Protein AF-A0A011NSK7-F1 (afdb_monomer_lite)

Structure (mmCIF, N/CA/C/O backbone):
data_AF-A0A011NSK7-F1
#
_entry.id   AF-A0A011NSK7-F1
#
loop_
_atom_site.group_PDB
_atom_site.id
_atom_site.type_symbol
_atom_site.label_atom_id
_atom_site.label_alt_id
_atom_site.label_comp_id
_atom_site.label_asym_id
_atom_site.label_entity_id
_atom_site.label_seq_id
_atom_site.pdbx_PDB_ins_code
_atom_site.Cartn_x
_atom_site.Cartn_y
_atom_site.Cartn_z
_atom_site.occupancy
_atom_site.B_iso_or_equiv
_atom_site.auth_seq_id
_atom_site.auth_comp_id
_atom_site.auth_asym_id
_atom_site.auth_atom_id
_atom_site.pdbx_PDB_model_num
ATOM 1 N N . MET A 1 1 ? -22.495 10.331 6.252 1.00 62.16 1 MET A N 1
ATOM 2 C CA . MET A 1 1 ? -22.892 11.508 7.053 1.00 62.16 1 MET A CA 1
ATOM 3 C C . MET A 1 1 ? -24.406 11.524 7.088 1.00 62.16 1 MET A C 1
ATOM 5 O O . MET A 1 1 ? -24.990 11.520 6.012 1.00 62.16 1 MET A O 1
ATOM 9 N N . ALA A 1 2 ? -25.033 11.429 8.261 1.00 60.34 2 ALA A N 1
ATOM 10 C CA . ALA A 1 2 ? -26.487 11.549 8.345 1.00 60.34 2 ALA A CA 1
ATOM 11 C C . ALA A 1 2 ? -26.907 12.912 7.763 1.00 60.34 2 ALA A C 1
ATOM 13 O O . ALA A 1 2 ? -26.312 13.934 8.102 1.00 60.34 2 ALA A O 1
ATOM 14 N N . SER A 1 3 ? -27.862 12.912 6.835 1.00 71.25 3 SER A N 1
ATOM 15 C CA . SER A 1 3 ? -28.532 14.124 6.352 1.00 71.25 3 SER A CA 1
ATOM 16 C C . SER A 1 3 ? -29.359 14.774 7.475 1.00 71.25 3 SER A C 1
ATOM 18 O O . SER A 1 3 ? -29.376 14.278 8.600 1.00 71.25 3 SER A O 1
ATOM 20 N N . SER A 1 4 ? -30.082 15.867 7.183 1.00 77.44 4 SER A N 1
ATOM 21 C CA . SER A 1 4 ? -30.994 16.512 8.153 1.00 77.44 4 SER A CA 1
ATOM 22 C C . SER A 1 4 ? -31.985 15.531 8.802 1.00 77.44 4 SER A C 1
ATOM 24 O O . SER A 1 4 ? -32.422 15.759 9.926 1.00 77.44 4 SER A O 1
ATOM 26 N N . THR A 1 5 ? -32.314 14.438 8.114 1.00 83.69 5 THR A N 1
ATOM 27 C CA . THR A 1 5 ? -32.887 13.217 8.683 1.00 83.69 5 THR A CA 1
ATOM 28 C C . THR A 1 5 ? -31.825 12.117 8.706 1.00 83.69 5 THR A C 1
ATOM 30 O O . THR A 1 5 ? -31.144 11.871 7.705 1.00 83.69 5 THR A O 1
ATOM 33 N N . THR A 1 6 ? -31.663 11.465 9.860 1.00 88.25 6 THR A N 1
ATOM 34 C CA . THR A 1 6 ? -30.757 10.319 10.010 1.00 88.25 6 THR A CA 1
ATOM 35 C C . THR A 1 6 ? -31.366 9.063 9.396 1.00 88.25 6 THR A C 1
ATOM 37 O O . THR A 1 6 ? -32.551 8.799 9.570 1.00 88.25 6 THR A O 1
ATOM 40 N N . ASN A 1 7 ? -30.532 8.270 8.722 1.00 87.69 7 ASN A N 1
ATOM 41 C CA . ASN A 1 7 ? -30.886 6.925 8.255 1.00 87.69 7 ASN A CA 1
ATOM 42 C C . ASN A 1 7 ? -30.389 5.833 9.221 1.00 87.69 7 ASN A C 1
ATOM 44 O O . ASN A 1 7 ? -30.405 4.658 8.872 1.00 87.69 7 ASN A O 1
ATOM 48 N N . LEU A 1 8 ? -29.862 6.223 10.387 1.00 91.62 8 LEU A N 1
ATOM 49 C CA . LEU A 1 8 ? -29.319 5.320 11.401 1.00 91.62 8 LEU A CA 1
ATOM 50 C C . LEU A 1 8 ? -30.233 5.274 12.621 1.00 91.62 8 LEU A C 1
ATOM 52 O O . LEU A 1 8 ? -30.755 6.315 13.031 1.00 91.62 8 LEU A O 1
ATOM 56 N N . ASP A 1 9 ? -30.328 4.098 13.238 1.00 91.50 9 ASP A N 1
ATOM 57 C CA . ASP A 1 9 ? -31.009 3.909 14.516 1.00 91.50 9 ASP A CA 1
ATOM 58 C C . ASP A 1 9 ? -30.263 4.661 15.627 1.00 91.50 9 ASP A C 1
ATOM 60 O O . ASP A 1 9 ? -29.111 4.359 15.946 1.00 91.50 9 ASP A O 1
ATOM 64 N N . LEU A 1 10 ? -30.905 5.683 16.202 1.00 90.94 10 LEU A N 1
ATOM 65 C CA . LEU A 1 10 ? -30.307 6.512 17.248 1.00 90.94 10 LEU A CA 1
ATOM 66 C C . LEU A 1 10 ? -30.687 6.031 18.644 1.00 90.94 10 LEU A C 1
ATOM 68 O O . LEU A 1 10 ? -31.815 5.619 18.902 1.00 90.94 10 LEU A O 1
ATOM 72 N N . ILE A 1 11 ? -29.750 6.201 19.574 1.00 94.00 11 ILE A N 1
ATOM 73 C CA . ILE A 1 11 ? -30.012 6.031 21.000 1.00 94.00 11 ILE A CA 1
ATOM 74 C C . ILE A 1 11 ? -30.781 7.251 21.519 1.00 94.00 11 ILE A C 1
ATOM 76 O O . ILE A 1 11 ? -30.315 8.383 21.378 1.00 94.00 11 ILE A O 1
ATOM 80 N N . ALA A 1 12 ? -31.915 7.031 22.191 1.00 91.69 12 ALA A N 1
ATOM 81 C CA . ALA A 1 12 ? -32.658 8.102 22.865 1.00 91.69 12 ALA A CA 1
ATOM 82 C C . ALA A 1 12 ? -32.340 8.189 24.373 1.00 91.69 12 ALA A C 1
ATOM 84 O O . ALA A 1 12 ? -31.951 7.209 25.018 1.00 91.69 12 ALA A O 1
ATOM 85 N N . GLN A 1 13 ? -32.514 9.373 24.977 1.00 89.56 13 GLN A N 1
ATOM 86 C CA . GLN A 1 13 ? -32.101 9.656 26.364 1.00 89.56 13 GLN A CA 1
ATOM 87 C C . GLN A 1 13 ? -32.789 8.773 27.424 1.00 89.56 13 GLN A C 1
ATOM 89 O O . GLN A 1 13 ? -32.143 8.432 28.413 1.00 89.56 13 GLN A O 1
ATOM 94 N N . SER A 1 14 ? -34.008 8.290 27.181 1.00 90.88 14 SER A N 1
ATOM 95 C CA . SER A 1 14 ? -34.752 7.413 28.110 1.00 90.88 14 SER A CA 1
ATOM 96 C C . SER A 1 14 ? -35.130 6.062 27.495 1.00 90.88 14 SER A C 1
ATOM 98 O O . SER A 1 14 ? -36.095 5.429 27.909 1.00 90.88 14 SER A O 1
ATOM 100 N N . GLN A 1 15 ? -34.395 5.622 26.475 1.00 93.88 15 GLN A N 1
ATOM 101 C CA . GLN A 1 15 ? -34.635 4.337 25.826 1.00 93.88 15 GLN A CA 1
ATOM 102 C C . GLN A 1 15 ? -34.222 3.162 26.733 1.00 93.88 15 GLN A C 1
ATOM 104 O O . GLN A 1 15 ? -33.147 3.197 27.331 1.00 93.88 15 GLN A O 1
ATOM 109 N N . SER A 1 16 ? -35.047 2.115 26.803 1.00 94.44 16 SER A N 1
ATOM 110 C CA . SER A 1 16 ? -34.661 0.829 27.403 1.00 94.44 16 SER A CA 1
ATOM 111 C C . SER A 1 16 ? -33.681 0.077 26.499 1.00 94.44 16 SER A C 1
ATOM 113 O O . SER A 1 16 ? -33.823 0.110 25.280 1.00 94.44 16 SER A O 1
ATOM 115 N N . SER A 1 17 ? -32.730 -0.649 27.090 1.00 94.62 17 SER A N 1
ATOM 116 C CA . SER A 1 17 ? -31.818 -1.554 26.366 1.00 94.62 17 SER A CA 1
ATOM 117 C C . SER A 1 17 ? -30.992 -0.871 25.267 1.00 94.62 17 SER A C 1
ATOM 119 O O . SER A 1 17 ? -30.855 -1.371 24.150 1.00 94.62 17 SER A O 1
ATOM 121 N N . LYS A 1 18 ? -30.437 0.303 25.577 1.00 94.88 18 LYS A N 1
ATOM 122 C CA . LYS A 1 18 ? -29.666 1.140 24.638 1.00 94.88 18 LYS A CA 1
ATOM 123 C C . LYS A 1 18 ? -28.458 0.416 24.059 1.00 94.88 18 LYS A C 1
ATOM 125 O O . LYS A 1 18 ? -28.095 0.640 22.910 1.00 94.88 18 LYS A O 1
ATOM 130 N N . GLU A 1 19 ? -27.849 -0.445 24.861 1.00 94.56 19 GLU A N 1
ATOM 131 C CA . GLU A 1 19 ? -26.741 -1.312 24.491 1.00 94.56 19 GLU A CA 1
ATOM 132 C C . GLU A 1 19 ? -27.111 -2.271 23.355 1.00 94.56 19 GLU A C 1
ATOM 134 O O . GLU A 1 19 ? -26.287 -2.504 22.478 1.00 94.56 19 GLU A O 1
ATOM 139 N N . VAL A 1 20 ? -28.356 -2.760 23.302 1.00 95.19 20 VAL A N 1
ATOM 140 C CA . VAL A 1 20 ? -28.827 -3.630 22.213 1.00 95.19 20 VAL A CA 1
ATOM 141 C C . VAL A 1 20 ? -28.902 -2.844 20.908 1.00 95.19 20 VAL A C 1
ATOM 143 O O . VAL A 1 20 ? -28.384 -3.297 19.891 1.00 95.19 20 VAL A O 1
ATOM 146 N N . THR A 1 21 ? -29.479 -1.639 20.938 1.00 94.81 21 THR A N 1
ATOM 147 C CA . THR A 1 21 ? -29.532 -0.755 19.762 1.00 94.81 21 THR A CA 1
ATOM 148 C C . THR A 1 21 ? -28.141 -0.344 19.296 1.00 94.81 21 THR A C 1
ATOM 150 O O . THR A 1 21 ? -27.863 -0.380 18.101 1.00 94.81 21 THR A O 1
ATOM 153 N N . ALA A 1 22 ? -27.247 -0.006 20.228 1.00 95.25 22 ALA A N 1
ATOM 154 C CA . ALA A 1 22 ? -25.867 0.326 19.903 1.00 95.25 22 ALA A CA 1
ATOM 155 C C . ALA A 1 22 ? -25.153 -0.853 19.226 1.00 95.25 22 ALA A C 1
ATOM 157 O O . ALA A 1 22 ? -24.564 -0.680 18.163 1.00 95.25 22 ALA A O 1
ATOM 158 N N . ASN A 1 23 ? -25.245 -2.052 19.807 1.00 95.94 23 ASN A N 1
ATOM 159 C CA . ASN A 1 23 ? -24.602 -3.249 19.270 1.00 95.94 23 ASN A CA 1
ATOM 160 C C . ASN A 1 23 ? -25.137 -3.603 17.882 1.00 95.94 23 ASN A C 1
ATOM 162 O O . ASN A 1 23 ? -24.338 -3.827 16.984 1.00 95.94 23 ASN A O 1
ATOM 166 N N . ALA A 1 24 ? -26.455 -3.552 17.667 1.00 95.69 24 ALA A N 1
ATOM 167 C CA . ALA A 1 24 ? -27.042 -3.807 16.352 1.00 95.69 24 ALA A CA 1
ATOM 168 C C . ALA A 1 24 ? -26.540 -2.814 15.284 1.00 95.69 24 ALA A C 1
ATOM 170 O O . ALA A 1 24 ? -26.208 -3.215 14.167 1.00 95.69 24 ALA A O 1
ATOM 171 N N . LEU A 1 25 ? -26.421 -1.526 15.631 1.00 94.81 25 LEU A N 1
ATOM 172 C CA . LEU A 1 25 ? -25.855 -0.518 14.733 1.00 94.81 25 LEU A CA 1
ATOM 173 C C . LEU A 1 25 ? -24.365 -0.778 14.448 1.00 94.81 25 LEU A C 1
ATOM 175 O O . LEU A 1 25 ? -23.924 -0.648 13.304 1.00 94.81 25 LEU A O 1
ATOM 179 N N . PHE A 1 26 ? -23.581 -1.149 15.464 1.00 94.56 26 PHE A N 1
ATOM 180 C CA . PHE A 1 26 ? -22.167 -1.490 15.292 1.00 94.56 26 PHE A CA 1
ATOM 181 C C . PHE A 1 26 ? -21.967 -2.770 14.475 1.00 94.56 26 PHE A C 1
ATOM 183 O O . PHE A 1 26 ? -21.052 -2.812 13.655 1.00 94.56 26 PHE A 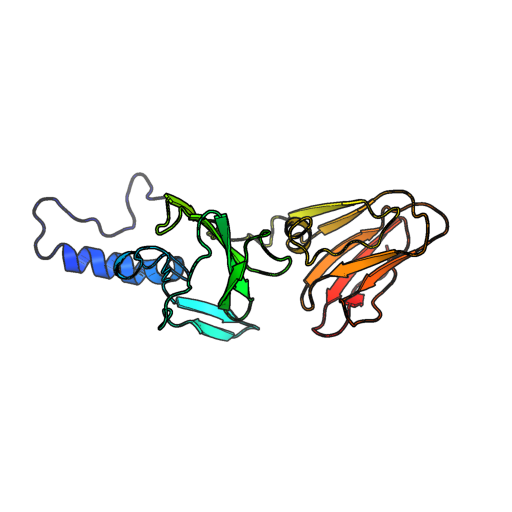O 1
ATOM 190 N N . ASP A 1 27 ? -22.837 -3.767 14.631 1.00 94.81 27 ASP A N 1
ATOM 1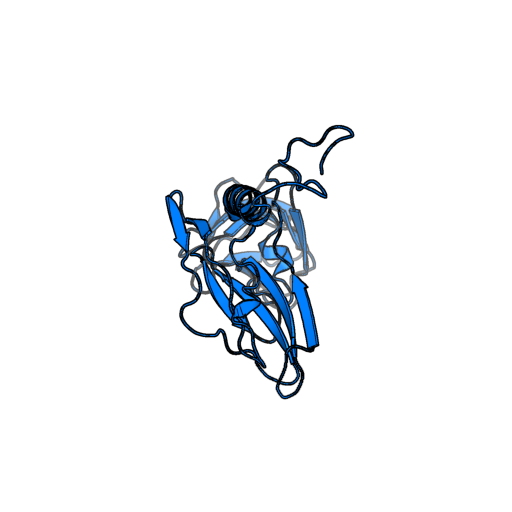91 C CA . ASP A 1 27 ? -22.834 -4.996 13.837 1.00 94.81 27 ASP A CA 1
ATOM 192 C C . ASP A 1 27 ? -23.130 -4.688 12.366 1.00 94.81 27 ASP A C 1
ATOM 194 O O . ASP A 1 27 ? -22.398 -5.136 11.480 1.00 94.81 27 ASP A O 1
ATOM 198 N N . ALA A 1 28 ? -24.125 -3.838 12.089 1.00 94.06 28 ALA A N 1
ATOM 199 C CA . ALA A 1 28 ? -24.416 -3.367 10.735 1.00 94.06 28 ALA A CA 1
ATOM 200 C C . ALA A 1 28 ? -23.250 -2.559 10.128 1.00 94.06 28 ALA A C 1
ATOM 202 O O . ALA A 1 28 ? -22.969 -2.660 8.933 1.00 94.06 28 ALA A O 1
ATOM 203 N N . GLY A 1 29 ? -22.539 -1.778 10.949 1.00 92.44 29 GLY A N 1
ATOM 204 C CA . GLY A 1 29 ? -21.350 -1.013 10.556 1.00 92.44 29 GLY A CA 1
ATOM 205 C C . GLY A 1 29 ? -20.038 -1.809 10.540 1.00 92.44 29 GLY A C 1
ATOM 206 O O . GLY A 1 29 ? -19.007 -1.272 10.124 1.00 92.44 29 GLY A O 1
ATOM 207 N N . SER A 1 30 ? -20.051 -3.076 10.967 1.00 93.75 30 SER A N 1
ATOM 208 C CA . SER A 1 30 ? -18.850 -3.897 11.158 1.00 93.75 30 SER A CA 1
ATOM 209 C C . SER A 1 30 ? -17.972 -4.098 9.913 1.00 93.75 30 SER A C 1
ATOM 211 O O . SER A 1 30 ? -16.758 -4.203 10.088 1.00 93.75 30 SER A O 1
ATOM 213 N N . PRO A 1 31 ? -18.461 -4.054 8.654 1.00 92.12 31 PRO A N 1
ATOM 214 C CA . PRO A 1 31 ? -17.562 -4.115 7.499 1.00 92.12 31 PRO A CA 1
ATOM 215 C C . PRO A 1 31 ? -16.490 -3.011 7.497 1.00 92.12 31 PRO A C 1
ATOM 217 O O . PRO A 1 31 ? -15.366 -3.239 7.056 1.00 92.12 31 PRO A O 1
ATOM 220 N N . ALA A 1 32 ? -16.797 -1.829 8.046 1.00 91.75 32 ALA A N 1
ATOM 221 C CA . ALA A 1 32 ? -15.849 -0.716 8.152 1.00 91.75 32 ALA A CA 1
ATOM 222 C C . ALA A 1 32 ? -14.850 -0.863 9.321 1.00 91.75 32 ALA A C 1
ATOM 224 O O . ALA A 1 32 ? -13.899 -0.083 9.442 1.00 91.75 32 ALA A O 1
ATOM 225 N N . THR A 1 33 ? -15.042 -1.849 10.203 1.00 94.75 33 THR A N 1
ATOM 226 C CA . THR A 1 33 ? -14.148 -2.088 11.343 1.00 94.75 33 THR A CA 1
ATOM 227 C C . THR A 1 33 ? -12.993 -3.022 11.003 1.00 94.75 33 THR A C 1
ATOM 229 O O . THR A 1 33 ? -12.094 -3.146 11.831 1.00 94.75 33 THR A O 1
ATOM 232 N N . LEU A 1 34 ? -12.946 -3.596 9.791 1.00 95.69 34 LEU A N 1
ATOM 233 C CA . LEU A 1 34 ? -11.829 -4.419 9.320 1.00 95.69 34 LEU A CA 1
ATOM 234 C C . LEU A 1 34 ? -10.480 -3.715 9.560 1.00 95.69 34 LEU A C 1
ATOM 236 O O . LEU A 1 34 ? -10.285 -2.552 9.194 1.00 95.69 34 LEU A O 1
ATOM 240 N N . PHE A 1 35 ? -9.558 -4.433 10.203 1.00 97.44 35 PHE A N 1
ATOM 241 C CA . PHE A 1 35 ? -8.248 -3.970 10.675 1.00 97.44 35 PHE A CA 1
ATOM 242 C C . PHE A 1 35 ? -8.271 -2.844 11.711 1.00 97.44 35 PHE A C 1
ATOM 244 O O . PHE A 1 35 ? -7.215 -2.366 12.118 1.00 97.44 35 PHE A O 1
ATOM 251 N N . GLY A 1 36 ? -9.444 -2.424 12.173 1.00 97.31 36 GLY A N 1
ATOM 252 C CA . GLY A 1 36 ? -9.597 -1.361 13.153 1.00 97.31 36 GLY A CA 1
ATOM 253 C C . GLY A 1 36 ? -8.998 -1.739 14.497 1.00 97.31 36 GLY A C 1
ATOM 254 O O . GLY A 1 36 ? -9.079 -2.889 14.922 1.00 97.31 36 GLY A O 1
ATOM 255 N N . ARG A 1 37 ? -8.408 -0.766 15.195 1.00 97.88 37 ARG A N 1
ATOM 256 C CA . ARG A 1 37 ? -7.816 -0.974 16.522 1.00 97.88 37 ARG A CA 1
ATOM 257 C C . ARG A 1 37 ? -8.825 -1.601 17.496 1.00 97.88 37 ARG A C 1
ATOM 259 O O . ARG A 1 37 ? -9.826 -0.983 17.861 1.00 97.88 37 ARG A O 1
ATOM 266 N N . ARG A 1 38 ? -8.503 -2.784 18.023 1.00 97.62 38 ARG A N 1
ATOM 267 C CA . ARG A 1 38 ? -9.275 -3.471 19.067 1.00 97.62 38 ARG A CA 1
ATOM 268 C C . ARG A 1 38 ? -8.817 -3.012 20.447 1.00 97.62 38 ARG A C 1
ATOM 270 O O . ARG A 1 38 ? -8.066 -3.687 21.149 1.00 97.62 38 ARG A O 1
ATOM 277 N N . ALA A 1 39 ? -9.283 -1.823 20.819 1.00 96.75 39 ALA A 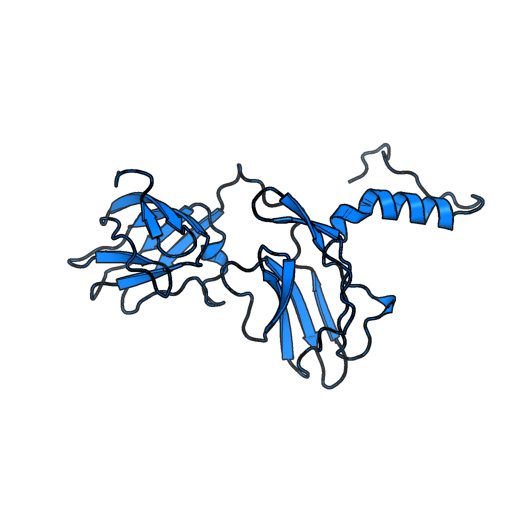N 1
ATOM 278 C CA . ALA A 1 39 ? -8.836 -1.096 22.004 1.00 96.75 39 ALA A CA 1
ATOM 279 C C . ALA A 1 39 ? -8.867 -1.907 23.308 1.00 96.75 39 ALA A C 1
ATOM 281 O O . ALA A 1 39 ? -7.960 -1.754 24.117 1.00 96.75 39 ALA A O 1
ATOM 282 N N . SER A 1 40 ? -9.866 -2.776 23.490 1.00 96.75 40 SER A N 1
ATOM 283 C CA . SER A 1 40 ? -10.070 -3.555 24.719 1.00 96.75 40 SER A CA 1
ATOM 284 C C . SER A 1 40 ? -8.943 -4.542 25.039 1.00 96.75 40 SER A C 1
ATOM 286 O O . SER A 1 40 ? -8.836 -4.977 26.179 1.00 96.75 40 SER A O 1
ATOM 288 N N . LEU A 1 41 ? -8.137 -4.929 24.044 1.00 97.81 41 LEU A N 1
ATOM 289 C CA . LEU A 1 41 ? -6.993 -5.830 24.222 1.00 97.81 41 LEU A CA 1
ATOM 290 C C . LEU A 1 41 ? -5.644 -5.121 24.050 1.00 97.81 41 LEU A C 1
ATOM 292 O O . LEU A 1 41 ? -4.610 -5.673 24.421 1.00 97.81 41 LEU A O 1
ATOM 296 N N . CYS A 1 42 ? -5.629 -3.903 23.501 1.00 97.81 42 CYS A N 1
ATOM 297 C CA . CYS A 1 42 ? -4.400 -3.134 23.362 1.00 97.81 42 CYS A CA 1
ATOM 298 C C . CYS A 1 42 ? -3.904 -2.652 24.732 1.00 97.81 42 CYS A C 1
ATOM 300 O O . CYS A 1 42 ? -4.611 -1.925 25.427 1.00 97.81 42 CYS A O 1
ATOM 302 N N . SER A 1 43 ? -2.663 -2.982 25.084 1.00 97.75 43 SER A N 1
ATOM 303 C CA . SER A 1 43 ? -2.021 -2.539 26.326 1.00 97.75 43 SER A CA 1
ATOM 304 C C . SER A 1 43 ? -0.508 -2.459 26.148 1.00 97.75 43 SER A C 1
ATOM 306 O O . SER A 1 43 ? 0.087 -3.315 25.494 1.00 97.75 43 SER A O 1
ATOM 308 N N . GLY A 1 44 ? 0.128 -1.427 26.704 1.00 98.06 44 GLY A N 1
ATOM 309 C CA . GLY A 1 44 ? 1.553 -1.167 26.495 1.00 98.06 44 GLY A CA 1
ATOM 310 C C . GLY A 1 44 ? 1.906 -1.068 25.005 1.00 98.06 44 GLY A C 1
ATOM 311 O O . GLY A 1 44 ? 1.361 -0.221 24.293 1.00 98.06 44 GLY A O 1
ATOM 312 N N . LEU A 1 45 ? 2.794 -1.951 24.538 1.00 98.56 45 LEU A N 1
ATOM 313 C CA . LEU A 1 45 ? 3.197 -2.089 23.129 1.00 98.56 45 LEU A CA 1
ATOM 314 C C . LEU A 1 45 ? 2.446 -3.206 22.382 1.00 98.56 45 LEU A C 1
ATOM 316 O O . LEU A 1 45 ? 2.750 -3.484 21.222 1.00 98.56 45 LEU A O 1
ATOM 320 N N . ASN A 1 46 ? 1.471 -3.851 23.023 1.00 98.50 46 ASN A N 1
ATOM 321 C CA . ASN A 1 46 ? 0.665 -4.893 22.401 1.00 98.50 46 ASN A CA 1
ATOM 322 C C . ASN A 1 46 ? -0.476 -4.258 21.610 1.00 98.50 46 ASN A C 1
ATOM 324 O O . ASN A 1 46 ? -1.386 -3.658 22.189 1.00 98.50 46 ASN A O 1
ATOM 328 N N . TRP A 1 47 ? -0.437 -4.411 20.287 1.00 98.62 47 TRP A N 1
ATOM 329 C CA . TRP A 1 47 ? -1.492 -3.953 19.395 1.00 98.62 47 TRP A CA 1
ATOM 330 C C . TRP A 1 47 ? -2.419 -5.101 18.993 1.00 98.62 47 TRP A C 1
ATOM 332 O O . TRP A 1 47 ? -1.977 -6.196 18.640 1.00 98.62 47 TRP A O 1
ATOM 342 N N . PHE A 1 48 ? -3.719 -4.832 19.015 1.00 98.69 48 PHE A N 1
ATOM 343 C CA . PHE A 1 48 ? -4.761 -5.734 18.547 1.00 98.69 48 PHE A CA 1
ATOM 344 C C . PHE A 1 48 ? -5.670 -5.025 17.555 1.00 98.69 48 PHE A C 1
ATOM 346 O O . PHE A 1 48 ? -5.892 -3.814 17.639 1.00 98.69 48 PHE A O 1
ATOM 353 N N . TYR A 1 49 ? -6.209 -5.796 16.621 1.00 98.31 49 TYR A N 1
ATOM 354 C CA . TYR A 1 49 ? -7.090 -5.318 15.572 1.00 98.31 49 TYR A CA 1
ATOM 355 C C . TYR A 1 49 ? -8.284 -6.253 15.379 1.00 98.31 49 TYR A C 1
ATOM 357 O O . TYR A 1 49 ? -8.233 -7.450 15.682 1.00 98.31 49 TYR A O 1
ATOM 365 N N . TYR A 1 50 ? -9.377 -5.680 14.889 1.00 98.00 50 TYR A N 1
ATOM 366 C CA . TYR A 1 50 ? -10.541 -6.428 14.449 1.00 98.00 50 TYR A CA 1
ATOM 367 C C . TYR A 1 50 ? -10.285 -7.060 13.081 1.00 98.00 50 TYR A C 1
ATOM 369 O O . TYR A 1 50 ? -9.685 -6.454 12.192 1.00 98.00 50 TYR A O 1
ATOM 377 N N . GLY A 1 51 ? -10.754 -8.289 12.929 1.00 96.31 51 GLY A N 1
ATOM 378 C CA . GLY A 1 51 ? -10.944 -8.937 11.648 1.00 96.31 51 GLY A CA 1
ATOM 379 C C . GLY A 1 51 ? -12.168 -8.381 10.923 1.00 96.31 51 GLY A C 1
ATOM 380 O O . GLY A 1 51 ? -12.744 -7.368 11.310 1.00 96.31 51 GLY A O 1
ATOM 381 N N . GLY A 1 52 ? -12.570 -9.054 9.859 1.00 95.06 52 GLY A N 1
ATOM 382 C CA . GLY A 1 52 ? -13.686 -8.658 9.012 1.00 95.06 52 GLY A CA 1
ATOM 383 C C . GLY A 1 52 ? -13.656 -9.439 7.708 1.00 95.06 52 GLY A C 1
ATOM 384 O O . GLY A 1 52 ? -13.000 -10.473 7.618 1.00 95.06 52 GLY A O 1
ATOM 385 N N . VAL A 1 53 ? -14.343 -8.944 6.685 1.00 94.19 53 VAL A N 1
ATOM 386 C CA . VAL A 1 53 ? -14.350 -9.573 5.358 1.00 94.19 53 VAL A CA 1
ATOM 387 C C . VAL A 1 53 ? -13.628 -8.674 4.366 1.00 94.19 53 VAL A C 1
ATOM 389 O O . VAL A 1 53 ? -13.880 -7.473 4.315 1.00 94.19 53 VAL A O 1
ATOM 392 N N . MET A 1 54 ? -12.742 -9.262 3.568 1.00 93.06 54 MET A N 1
ATOM 393 C CA . MET A 1 54 ? -11.999 -8.582 2.511 1.00 93.06 54 MET A CA 1
ATOM 394 C C . MET A 1 54 ? -12.077 -9.389 1.216 1.00 93.06 54 MET A C 1
ATOM 396 O O . MET A 1 54 ? -12.106 -10.616 1.247 1.00 93.06 54 MET A O 1
ATOM 400 N N . MET A 1 55 ? -12.085 -8.707 0.071 1.00 91.69 55 MET A N 1
ATOM 401 C CA . MET A 1 55 ? -11.902 -9.365 -1.221 1.00 91.69 55 MET A CA 1
ATOM 402 C C . MET A 1 55 ? -10.431 -9.762 -1.399 1.00 91.69 55 MET A C 1
ATOM 404 O O . MET A 1 55 ? -9.562 -8.890 -1.412 1.00 91.69 55 MET A O 1
ATOM 408 N N . VAL A 1 56 ? -10.165 -11.053 -1.580 1.00 91.94 56 VAL A N 1
ATOM 409 C CA . VAL A 1 56 ? -8.839 -11.609 -1.880 1.00 91.94 56 VAL A CA 1
ATOM 410 C C . VAL A 1 56 ? -8.957 -12.408 -3.171 1.00 91.94 56 VAL A C 1
ATOM 412 O O . VAL A 1 56 ? -9.686 -13.394 -3.223 1.00 91.94 56 VAL A O 1
ATOM 415 N N . ASP A 1 57 ? -8.304 -11.935 -4.233 1.00 88.69 57 ASP A N 1
ATOM 416 C CA . ASP A 1 57 ? -8.261 -12.581 -5.556 1.00 88.69 57 ASP A CA 1
ATOM 417 C C . ASP A 1 57 ? -9.639 -13.037 -6.092 1.00 88.69 57 ASP A C 1
ATOM 419 O O . ASP A 1 57 ? -9.784 -14.090 -6.707 1.00 88.69 57 ASP A O 1
ATOM 423 N N . GLY A 1 58 ? -10.673 -12.218 -5.858 1.00 89.62 58 GLY A N 1
ATOM 424 C CA . GLY A 1 58 ? -12.045 -12.467 -6.319 1.00 89.62 58 GLY A CA 1
ATOM 425 C C . GLY A 1 58 ? -12.931 -13.253 -5.346 1.00 89.62 58 GLY A C 1
ATOM 426 O O . GLY A 1 58 ? -14.094 -13.503 -5.658 1.00 89.62 58 GLY A O 1
ATOM 427 N N . VAL A 1 59 ? -12.422 -13.606 -4.164 1.00 94.62 59 VAL A N 1
ATOM 428 C CA . VAL A 1 59 ? -13.165 -14.325 -3.123 1.00 94.62 59 VAL A CA 1
ATOM 429 C C . VAL A 1 59 ? -13.361 -13.440 -1.895 1.00 94.62 59 VAL A C 1
ATOM 431 O O . VAL A 1 59 ? -12.437 -12.769 -1.439 1.00 94.62 59 VAL A O 1
ATOM 434 N N . LEU A 1 60 ? -14.563 -13.465 -1.313 1.00 95.31 60 LEU A N 1
ATOM 435 C CA . LEU A 1 60 ? -14.802 -12.879 0.006 1.00 95.31 60 LEU A CA 1
ATOM 436 C C . LEU A 1 60 ? -14.123 -13.746 1.071 1.00 95.31 60 LEU A C 1
ATOM 438 O O . LEU A 1 60 ? -14.567 -14.854 1.367 1.00 95.31 60 LEU A O 1
ATOM 442 N N . THR A 1 61 ? -13.034 -13.244 1.640 1.00 96.06 61 THR A N 1
ATOM 443 C CA . THR A 1 61 ? -12.245 -13.930 2.662 1.00 96.06 61 THR A CA 1
ATOM 444 C C . THR A 1 61 ? -12.512 -13.329 4.033 1.00 96.06 61 THR A C 1
ATOM 446 O O . THR A 1 61 ? -12.405 -12.118 4.230 1.00 96.06 61 THR A O 1
ATOM 449 N N . ALA A 1 62 ? -12.834 -14.192 4.996 1.00 96.25 62 ALA A N 1
ATOM 450 C CA . ALA A 1 62 ? -12.922 -13.817 6.398 1.00 96.25 62 ALA A CA 1
ATOM 451 C C . ALA A 1 62 ? -11.514 -13.721 7.001 1.00 96.25 62 ALA A C 1
ATOM 453 O O . ALA A 1 62 ? -10.785 -14.709 7.082 1.00 96.25 62 ALA A O 1
ATOM 454 N N . ILE A 1 63 ? -11.151 -12.527 7.450 1.00 96.75 63 ILE A N 1
ATOM 455 C CA . ILE A 1 63 ? -9.959 -12.266 8.246 1.00 96.75 63 ILE A CA 1
ATOM 456 C C . ILE A 1 63 ? -10.374 -12.306 9.714 1.00 96.75 63 ILE A C 1
ATOM 458 O O . ILE A 1 63 ? -11.289 -11.594 10.124 1.00 96.75 63 ILE A O 1
ATOM 462 N N . ALA A 1 64 ? -9.722 -13.141 10.518 1.00 97.00 64 ALA A N 1
ATOM 463 C CA . ALA A 1 64 ? -10.007 -13.222 11.946 1.00 97.00 64 ALA A CA 1
ATOM 464 C C . ALA A 1 64 ? -9.449 -12.005 12.707 1.00 97.00 64 ALA A C 1
ATOM 466 O O . ALA A 1 64 ? -8.483 -11.371 12.280 1.00 97.00 64 ALA A O 1
ATOM 467 N N . ASN A 1 65 ? -10.017 -11.714 13.884 1.00 98.00 65 ASN A N 1
ATOM 468 C CA . ASN A 1 65 ? -9.329 -10.884 14.879 1.00 98.00 65 ASN A CA 1
ATOM 469 C C . ASN A 1 65 ? -7.950 -11.492 15.163 1.00 98.00 65 ASN A C 1
ATOM 471 O O . ASN A 1 65 ? -7.825 -12.720 15.218 1.00 98.00 65 ASN A O 1
ATOM 475 N N . ASN A 1 66 ? -6.932 -10.671 15.425 1.00 97.75 66 ASN A N 1
ATOM 476 C CA . ASN A 1 66 ? -5.646 -11.247 15.800 1.00 97.75 66 ASN A CA 1
ATOM 477 C C . ASN A 1 66 ? -5.748 -11.983 17.143 1.00 97.75 66 ASN A C 1
ATOM 479 O O . ASN A 1 66 ? -6.158 -11.417 18.158 1.00 97.75 66 ASN A O 1
ATOM 483 N N . GLY A 1 67 ? -5.362 -13.261 17.140 1.00 95.44 67 GLY A N 1
ATOM 484 C CA . GLY A 1 67 ? -5.334 -14.093 18.346 1.00 95.44 67 GLY A CA 1
ATOM 485 C C . GLY A 1 67 ? -4.151 -13.787 19.268 1.00 95.44 67 GLY A C 1
ATOM 486 O O . GLY A 1 67 ? -4.229 -14.031 20.467 1.00 95.44 67 GLY A O 1
ATOM 487 N N . ALA A 1 68 ? -3.075 -13.215 18.722 1.00 97.44 68 ALA A N 1
ATOM 488 C CA . ALA A 1 68 ? -1.877 -12.814 19.453 1.00 97.44 68 ALA A CA 1
ATOM 489 C C . ALA A 1 68 ? -1.530 -11.352 19.156 1.00 97.44 68 ALA A C 1
ATOM 491 O O . ALA A 1 68 ? -1.786 -10.861 18.054 1.00 97.44 68 ALA A O 1
ATOM 492 N N . ALA A 1 69 ? -0.934 -10.671 20.137 1.00 97.62 69 ALA A N 1
ATOM 493 C CA . ALA A 1 69 ? -0.545 -9.272 20.016 1.00 97.62 69 ALA A CA 1
ATOM 494 C C . ALA A 1 69 ? 0.422 -9.052 18.843 1.00 97.62 69 ALA A C 1
ATOM 496 O O . ALA A 1 69 ? 1.439 -9.737 18.727 1.00 97.62 69 ALA A O 1
ATOM 497 N N . LEU A 1 70 ? 0.149 -8.033 18.027 1.00 98.38 70 LEU A N 1
ATOM 498 C CA . LEU A 1 70 ? 1.162 -7.448 17.159 1.00 98.38 70 LEU A CA 1
ATOM 499 C C . LEU A 1 70 ? 2.047 -6.552 18.033 1.00 98.38 70 LEU A C 1
ATOM 501 O O . LEU A 1 70 ? 1.657 -5.441 18.394 1.00 98.38 70 LEU A O 1
ATOM 505 N N . VAL A 1 71 ? 3.211 -7.064 18.432 1.00 98.50 71 VAL A N 1
ATOM 506 C CA . VAL A 1 71 ? 4.121 -6.356 19.343 1.00 98.50 71 VAL A CA 1
ATOM 507 C C . VAL A 1 71 ? 4.832 -5.227 18.597 1.00 98.50 71 VAL A C 1
ATOM 509 O O . VAL A 1 71 ? 5.566 -5.465 17.635 1.00 98.50 71 VAL A O 1
ATOM 512 N N . LEU A 1 72 ? 4.616 -3.990 19.042 1.00 98.75 72 LEU A N 1
ATOM 513 C CA . LEU A 1 72 ? 5.234 -2.796 18.470 1.00 98.75 72 LEU A CA 1
ATOM 514 C C . LEU A 1 72 ? 6.675 -2.623 18.968 1.00 98.75 72 LEU A C 1
ATOM 516 O O . LEU A 1 72 ? 7.006 -2.981 20.097 1.00 98.75 72 LEU A O 1
ATOM 520 N N . SER A 1 73 ? 7.539 -2.056 18.125 1.00 98.69 73 SER A N 1
ATOM 521 C CA . SER A 1 73 ? 8.867 -1.610 18.557 1.00 98.69 73 SER A CA 1
ATOM 522 C C . SER A 1 73 ? 8.718 -0.415 19.492 1.00 98.69 73 SER A C 1
ATOM 524 O O . SER A 1 73 ? 7.927 0.471 19.185 1.00 98.69 73 SER A O 1
ATOM 526 N N . ALA A 1 74 ? 9.489 -0.384 20.580 1.00 98.56 74 ALA A N 1
ATOM 527 C CA . ALA A 1 74 ? 9.526 0.721 21.537 1.00 98.56 74 ALA A CA 1
ATOM 528 C C . ALA A 1 74 ? 10.264 1.954 20.988 1.00 98.56 74 ALA A C 1
ATOM 530 O O . ALA A 1 74 ? 11.151 1.827 20.142 1.00 98.56 74 ALA A O 1
ATOM 531 N N . SER A 1 75 ? 9.945 3.131 21.535 1.00 98.31 75 SER A N 1
ATOM 532 C CA . SER A 1 75 ? 10.637 4.409 21.290 1.00 98.31 75 SER A CA 1
ATOM 533 C C . SER A 1 75 ? 10.796 4.759 19.807 1.00 98.31 75 SER A C 1
ATOM 535 O O . SER A 1 75 ? 11.819 5.295 19.382 1.00 98.31 75 SER A O 1
ATOM 537 N N . THR A 1 76 ? 9.802 4.410 18.993 1.00 98.69 76 THR A N 1
ATOM 538 C CA . THR A 1 76 ? 9.861 4.609 17.545 1.00 98.69 76 THR A CA 1
ATOM 539 C C . THR A 1 76 ? 8.472 4.665 16.918 1.00 98.69 76 THR A C 1
ATOM 541 O O . THR A 1 76 ? 7.455 4.340 17.545 1.00 98.69 76 THR A O 1
ATOM 544 N N . THR A 1 77 ? 8.437 5.076 15.656 1.00 98.69 77 THR A N 1
ATOM 545 C CA . THR A 1 77 ? 7.243 5.027 14.820 1.00 98.69 77 THR A CA 1
ATOM 546 C C . THR A 1 77 ? 7.127 3.649 14.178 1.00 98.69 77 THR A C 1
ATOM 548 O O . THR A 1 77 ? 8.063 3.153 13.556 1.00 98.69 77 THR A O 1
ATOM 551 N N . ASN A 1 78 ? 5.960 3.034 14.322 1.00 98.75 78 ASN A N 1
ATOM 552 C CA . ASN A 1 78 ? 5.608 1.750 13.742 1.00 98.75 78 ASN A CA 1
ATOM 553 C C . ASN A 1 78 ? 4.568 1.971 12.638 1.00 98.75 78 ASN A C 1
ATOM 555 O O . ASN A 1 78 ? 3.538 2.597 12.876 1.00 98.75 78 ASN A O 1
ATOM 559 N N . TYR A 1 79 ? 4.816 1.422 11.457 1.00 98.62 79 TYR A N 1
ATOM 560 C CA . TYR A 1 79 ? 3.895 1.418 10.326 1.00 98.62 79 TYR A CA 1
ATOM 561 C C . TYR A 1 79 ? 3.238 0.046 10.262 1.00 98.62 79 TYR A C 1
ATOM 563 O O . TYR A 1 79 ? 3.906 -0.940 9.959 1.00 98.62 79 TYR A O 1
ATOM 571 N N . ILE A 1 80 ? 1.958 -0.019 10.623 1.00 98.75 80 ILE A N 1
ATOM 572 C CA . ILE A 1 80 ? 1.146 -1.235 10.578 1.00 98.75 80 ILE A CA 1
ATOM 573 C C . ILE A 1 80 ? 0.479 -1.306 9.213 1.00 98.75 80 ILE A C 1
ATOM 575 O O . ILE A 1 80 ? -0.196 -0.364 8.791 1.00 98.75 80 ILE A O 1
ATOM 579 N N . GLU A 1 81 ? 0.638 -2.434 8.542 1.00 98.06 81 GLU A N 1
ATOM 580 C CA . GLU A 1 81 ? 0.167 -2.639 7.179 1.00 98.06 81 GLU A CA 1
ATOM 581 C C . GLU A 1 81 ? -0.330 -4.067 6.972 1.00 98.06 81 GLU A C 1
ATOM 583 O O . GLU A 1 81 ? 0.030 -4.974 7.721 1.00 98.06 81 GLU A O 1
ATOM 588 N N . ALA A 1 82 ? -1.176 -4.260 5.964 1.00 97.00 82 ALA A N 1
ATOM 589 C CA . ALA A 1 82 ? -1.653 -5.574 5.557 1.00 97.00 82 ALA A CA 1
ATOM 590 C C . ALA A 1 82 ? -1.213 -5.911 4.133 1.00 97.00 82 ALA A C 1
ATOM 592 O O . ALA A 1 82 ? -1.139 -5.044 3.262 1.00 97.00 82 ALA A O 1
ATOM 593 N N . THR A 1 83 ? -0.980 -7.191 3.865 1.00 94.88 83 THR A N 1
ATOM 594 C CA . THR A 1 83 ? -0.891 -7.688 2.489 1.00 94.88 83 THR A CA 1
ATOM 595 C C . THR A 1 83 ? -2.278 -7.695 1.838 1.00 94.88 83 THR A C 1
ATOM 597 O O . THR A 1 83 ? -3.303 -7.609 2.516 1.00 94.88 83 THR A O 1
ATOM 600 N N . ARG A 1 84 ? -2.346 -7.884 0.515 1.00 89.94 84 ARG A N 1
ATOM 601 C CA . ARG A 1 84 ? -3.633 -8.092 -0.175 1.00 89.94 84 ARG A CA 1
ATOM 602 C C . ARG A 1 84 ? -4.381 -9.358 0.255 1.00 89.94 84 ARG A C 1
ATOM 604 O O . ARG A 1 84 ? -5.579 -9.437 0.031 1.00 89.94 84 ARG A O 1
ATOM 611 N N . ALA A 1 85 ? -3.695 -10.307 0.889 1.00 92.31 85 ALA A N 1
ATOM 612 C CA . ALA A 1 85 ? -4.309 -11.487 1.496 1.00 92.31 85 ALA A CA 1
ATOM 613 C C . ALA A 1 85 ? -4.762 -11.243 2.951 1.00 92.31 85 ALA A C 1
ATOM 615 O O . ALA A 1 85 ? -5.172 -12.173 3.636 1.00 92.31 85 ALA A O 1
ATOM 616 N N . GLY A 1 86 ? -4.648 -10.007 3.450 1.00 94.69 86 GLY A N 1
ATOM 617 C CA . GLY A 1 86 ? -5.062 -9.622 4.798 1.00 94.69 86 GLY A CA 1
ATOM 618 C C . GLY A 1 86 ? -4.091 -10.011 5.915 1.00 94.69 86 GLY A C 1
ATOM 619 O O . GLY A 1 86 ? -4.456 -9.946 7.088 1.00 94.69 86 GLY A O 1
ATOM 620 N N . VAL A 1 87 ? -2.851 -10.389 5.588 1.00 95.88 87 VAL A N 1
ATOM 621 C CA . VAL A 1 87 ? -1.817 -10.671 6.597 1.00 95.88 87 VAL A CA 1
ATOM 622 C C . VAL A 1 87 ? -1.271 -9.353 7.131 1.00 95.88 87 VAL A C 1
ATOM 624 O O . VAL A 1 87 ? -0.674 -8.593 6.372 1.00 95.88 87 VAL A O 1
ATOM 627 N N . VAL A 1 88 ? -1.460 -9.094 8.426 1.00 98.31 88 VAL A N 1
ATOM 628 C CA . VAL A 1 88 ? -1.020 -7.852 9.079 1.00 98.31 88 VAL A CA 1
ATOM 629 C C . VAL A 1 88 ? 0.387 -7.995 9.651 1.00 98.31 88 VAL A C 1
ATOM 631 O O . VAL A 1 88 ? 0.695 -8.965 10.345 1.00 98.31 88 VAL A O 1
ATOM 634 N N . SER A 1 89 ? 1.223 -6.989 9.419 1.00 98.19 89 SER A N 1
ATOM 635 C CA . SER A 1 89 ? 2.573 -6.873 9.965 1.00 98.19 89 SER A CA 1
ATOM 636 C C . SER A 1 89 ? 2.886 -5.420 10.348 1.00 98.19 89 SER A C 1
ATOM 638 O O . SER A 1 89 ? 2.047 -4.526 10.208 1.00 98.19 89 SER A O 1
ATOM 640 N N . LYS A 1 90 ? 4.089 -5.181 10.887 1.00 98.38 90 LYS A N 1
ATOM 641 C CA . LYS A 1 90 ? 4.600 -3.831 11.148 1.00 98.38 90 LYS A CA 1
ATOM 642 C C . LYS A 1 90 ? 6.074 -3.697 10.797 1.00 98.38 90 LYS A C 1
ATOM 644 O O . LYS A 1 90 ? 6.836 -4.654 10.942 1.00 98.38 90 LYS A O 1
ATOM 649 N N . ASN A 1 91 ? 6.488 -2.485 10.448 1.00 98.25 91 ASN A N 1
ATOM 650 C CA . ASN A 1 91 ? 7.891 -2.096 10.299 1.00 98.25 91 ASN A CA 1
ATOM 651 C C . ASN A 1 91 ? 8.130 -0.679 10.872 1.00 98.25 91 ASN A C 1
ATOM 653 O O . ASN A 1 91 ? 7.194 -0.052 11.362 1.00 98.25 91 ASN A O 1
ATOM 657 N N . THR A 1 92 ? 9.370 -0.180 10.860 1.00 98.19 92 THR A N 1
ATOM 658 C CA . THR A 1 92 ? 9.734 1.145 11.418 1.00 98.19 92 THR A CA 1
ATOM 659 C C . THR A 1 92 ? 10.323 2.111 10.387 1.00 98.19 92 THR A C 1
ATOM 661 O O . THR A 1 92 ? 10.880 3.140 10.756 1.00 98.19 92 THR A O 1
ATOM 664 N N . VAL A 1 93 ? 10.243 1.778 9.097 1.00 97.56 93 VAL A N 1
ATOM 665 C CA . VAL A 1 93 ? 10.820 2.577 8.004 1.00 97.56 93 VAL A CA 1
ATOM 666 C C . VAL A 1 93 ? 9.736 3.401 7.307 1.00 97.56 93 VAL A C 1
ATOM 668 O O . VAL A 1 93 ? 9.938 4.581 7.039 1.00 97.56 93 VAL A O 1
ATOM 671 N N . GLY A 1 94 ? 8.579 2.797 7.042 1.00 97.00 94 GLY A N 1
ATOM 672 C CA . GLY A 1 94 ? 7.444 3.412 6.354 1.00 97.00 94 GLY A CA 1
ATOM 673 C C . GLY A 1 94 ? 6.532 2.344 5.750 1.00 97.00 94 GLY A C 1
ATOM 674 O O . GLY A 1 94 ? 6.853 1.159 5.796 1.00 97.00 94 GLY A O 1
ATOM 675 N N . PHE A 1 95 ? 5.398 2.735 5.170 1.00 97.44 95 PHE A N 1
ATOM 676 C CA . PHE A 1 95 ? 4.539 1.771 4.472 1.00 97.44 95 PHE A CA 1
ATOM 677 C C . PHE A 1 95 ? 5.254 1.181 3.256 1.00 97.44 95 PHE A C 1
ATOM 679 O O . PHE A 1 95 ? 5.816 1.916 2.450 1.00 97.44 95 PHE A O 1
ATOM 686 N N . THR A 1 96 ? 5.213 -0.136 3.120 1.00 96.56 96 THR A N 1
ATOM 687 C CA . THR A 1 96 ? 5.811 -0.884 2.017 1.00 96.56 96 THR A CA 1
ATOM 688 C C . THR A 1 96 ? 4.979 -0.694 0.747 1.00 96.56 96 THR A C 1
ATOM 690 O O . THR A 1 96 ? 3.746 -0.747 0.771 1.00 96.56 96 THR A O 1
ATOM 693 N N . GLY A 1 97 ? 5.641 -0.486 -0.391 1.00 94.00 97 GLY A N 1
ATOM 694 C CA . GLY A 1 97 ? 4.968 -0.385 -1.682 1.00 94.00 97 GLY A CA 1
ATOM 695 C C . GLY A 1 97 ? 4.240 -1.685 -2.030 1.00 94.00 97 GLY A C 1
ATOM 696 O O . GLY A 1 97 ? 4.818 -2.768 -1.981 1.00 94.00 97 GLY A O 1
ATOM 697 N N . GLY A 1 98 ? 2.959 -1.583 -2.382 1.00 90.75 98 GLY A N 1
ATOM 698 C CA . GLY A 1 98 ? 2.075 -2.731 -2.616 1.00 90.75 98 GLY A CA 1
ATOM 699 C C . GLY A 1 98 ? 1.359 -3.284 -1.374 1.00 90.75 98 GLY A C 1
ATOM 700 O O . GLY A 1 98 ? 0.443 -4.092 -1.536 1.00 90.75 98 GLY A O 1
ATOM 701 N N . SER A 1 99 ? 1.706 -2.832 -0.164 1.00 94.25 99 SER A N 1
ATOM 702 C CA . SER A 1 99 ? 0.944 -3.122 1.058 1.00 94.25 99 SER A CA 1
ATOM 703 C C . SER A 1 99 ? -0.223 -2.146 1.239 1.00 94.25 99 SER A C 1
ATOM 705 O O . SER A 1 99 ? -0.262 -1.061 0.655 1.00 94.25 99 SER A O 1
ATOM 707 N N . ILE A 1 100 ? -1.194 -2.537 2.062 1.00 94.06 100 ILE A N 1
ATOM 708 C CA . ILE A 1 100 ? -2.343 -1.726 2.470 1.00 94.06 100 ILE A CA 1
ATOM 709 C C . ILE A 1 100 ? -1.976 -1.010 3.778 1.00 94.06 100 ILE A C 1
ATOM 711 O O . ILE A 1 100 ? -1.842 -1.680 4.805 1.00 94.06 100 ILE A O 1
ATOM 715 N N . PRO A 1 101 ? -1.824 0.328 3.782 1.00 95.81 101 PRO A N 1
ATOM 716 C CA . PRO A 1 101 ? -1.549 1.084 5.002 1.00 95.81 101 PRO A CA 1
ATOM 717 C C . PRO A 1 101 ? -2.717 1.000 5.988 1.00 95.81 101 PRO A C 1
ATOM 719 O O . PRO A 1 101 ? -3.864 1.217 5.593 1.00 95.81 101 PRO A O 1
ATOM 722 N N . LEU A 1 102 ? -2.434 0.726 7.266 1.00 97.44 102 LEU A N 1
ATOM 723 C CA . LEU A 1 102 ? -3.457 0.654 8.316 1.00 97.44 102 LEU A CA 1
ATOM 724 C C . LEU A 1 102 ? -3.261 1.732 9.379 1.00 97.44 102 LEU A C 1
ATOM 726 O O . LEU A 1 102 ? -4.167 2.526 9.606 1.00 97.44 102 LEU A O 1
ATOM 730 N N . TYR A 1 103 ? -2.088 1.784 10.013 1.00 98.56 103 TYR A N 1
ATOM 731 C CA . TYR A 1 103 ? -1.807 2.756 11.071 1.00 98.56 103 TYR A CA 1
ATOM 732 C C . TYR A 1 103 ? -0.354 3.215 11.063 1.00 98.56 103 TYR A C 1
ATOM 734 O O . TYR A 1 103 ? 0.555 2.408 10.883 1.00 98.56 103 TYR A O 1
ATOM 742 N N . THR A 1 104 ? -0.142 4.485 11.389 1.00 98.62 104 THR A N 1
ATOM 743 C CA . THR A 1 104 ? 1.147 4.996 11.870 1.00 98.62 104 THR A CA 1
ATOM 744 C C . THR A 1 104 ? 1.051 5.165 13.380 1.00 98.62 104 THR A C 1
ATOM 746 O O . THR A 1 104 ? 0.264 5.978 13.854 1.00 98.62 104 THR A O 1
ATOM 749 N N . VAL A 1 105 ? 1.823 4.400 14.148 1.00 98.75 105 VAL A N 1
ATOM 750 C CA . VAL A 1 105 ? 1.755 4.351 15.616 1.00 98.75 105 VAL A CA 1
ATOM 751 C C . VAL A 1 105 ? 3.071 4.824 16.224 1.00 98.75 105 VAL A C 1
ATOM 753 O O . VAL A 1 105 ? 4.110 4.208 16.001 1.00 98.75 105 VAL A O 1
ATOM 756 N N . VAL A 1 106 ? 3.039 5.884 17.028 1.00 98.75 106 VAL A N 1
ATOM 757 C CA . VAL A 1 106 ? 4.205 6.360 17.784 1.00 98.75 106 VAL A CA 1
ATOM 758 C C . VAL A 1 106 ? 4.201 5.713 19.165 1.00 98.75 106 VAL A C 1
ATOM 760 O O . VAL A 1 106 ? 3.162 5.599 19.820 1.00 98.75 106 VAL A O 1
ATOM 763 N N . THR A 1 107 ? 5.370 5.260 19.606 1.00 98.88 107 THR A N 1
ATOM 764 C CA . THR A 1 107 ? 5.545 4.566 20.883 1.00 98.88 107 THR A CA 1
ATOM 765 C C . THR A 1 107 ? 6.615 5.238 21.731 1.00 98.88 107 THR A C 1
ATOM 767 O O . THR A 1 107 ? 7.608 5.750 21.216 1.00 98.88 107 THR A O 1
ATOM 770 N N . GLY A 1 108 ? 6.411 5.227 23.046 1.00 98.50 108 GLY A N 1
ATOM 771 C CA . GLY A 1 108 ? 7.462 5.440 24.035 1.00 98.50 108 GLY A CA 1
ATOM 772 C C . GLY A 1 108 ? 8.152 4.122 24.391 1.00 98.50 108 GLY A C 1
ATOM 773 O O . GLY A 1 108 ? 8.011 3.120 23.689 1.00 98.50 108 GLY A O 1
ATOM 774 N N . ALA A 1 109 ? 8.865 4.098 25.517 1.00 98.12 109 ALA A N 1
ATOM 775 C CA . ALA A 1 109 ? 9.608 2.913 25.952 1.00 98.12 109 ALA A CA 1
ATOM 776 C C . ALA A 1 109 ? 8.710 1.691 26.237 1.00 98.12 109 ALA A C 1
ATOM 778 O O . ALA A 1 109 ? 9.144 0.557 26.058 1.00 98.12 109 ALA A O 1
ATOM 779 N N . SER A 1 110 ? 7.467 1.910 26.682 1.00 97.69 110 SER A N 1
ATOM 780 C CA . SER A 1 110 ? 6.564 0.835 27.121 1.00 97.69 110 SER A CA 1
ATOM 781 C C . SER A 1 110 ? 5.097 1.010 26.712 1.00 97.69 110 SER A C 1
ATOM 783 O O . SER A 1 110 ? 4.275 0.153 27.032 1.00 97.69 110 SER A O 1
ATOM 785 N N . SER A 1 111 ? 4.740 2.082 26.000 1.00 97.75 111 SER A N 1
ATOM 786 C CA . SER A 1 111 ? 3.352 2.374 25.626 1.00 97.75 111 SER A CA 1
ATOM 787 C C . SER A 1 111 ? 3.231 3.066 24.272 1.00 97.75 111 SER A C 1
ATOM 789 O O . SER A 1 111 ? 4.140 3.764 23.822 1.00 97.75 111 SER A O 1
ATOM 791 N N . VAL A 1 1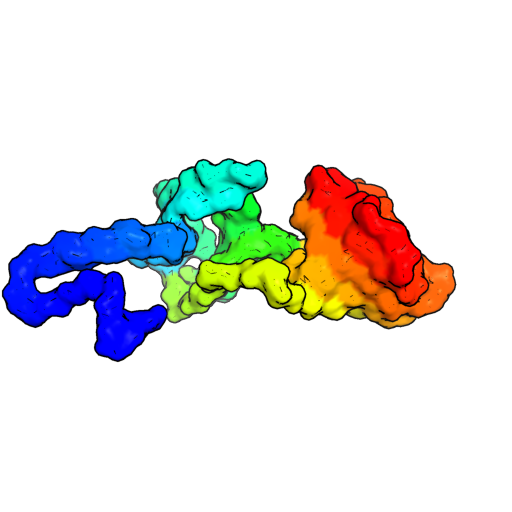12 ? 2.078 2.892 23.625 1.00 98.56 112 VAL A N 1
ATOM 792 C CA . VAL A 1 112 ? 1.654 3.733 22.497 1.00 98.56 112 VAL A CA 1
ATOM 793 C C . VAL A 1 112 ? 1.361 5.148 23.001 1.00 98.56 112 VAL A C 1
ATOM 795 O O . VAL A 1 112 ? 0.567 5.315 23.925 1.00 98.56 112 VAL A O 1
ATOM 798 N N . THR A 1 113 ? 1.969 6.160 22.382 1.00 98.19 113 THR A N 1
ATOM 799 C CA . THR A 1 113 ? 1.773 7.580 22.727 1.00 98.19 113 THR A CA 1
ATOM 800 C C . THR A 1 113 ? 0.798 8.275 21.784 1.00 98.19 113 THR A C 1
ATOM 802 O O . THR A 1 113 ? 0.033 9.133 22.216 1.00 98.19 113 THR A O 1
ATOM 805 N N . SER A 1 114 ? 0.779 7.887 20.509 1.00 98.38 114 SER A N 1
ATOM 806 C CA . SER A 1 114 ? -0.203 8.355 19.530 1.00 98.38 114 SER A CA 1
ATOM 807 C C . SER A 1 114 ? -0.341 7.366 18.375 1.00 98.38 114 SER A C 1
ATOM 809 O O . SER A 1 114 ? 0.506 6.496 18.169 1.00 98.38 114 SER A O 1
ATOM 811 N N . TYR A 1 115 ? -1.429 7.478 17.619 1.00 98.25 115 TYR A N 1
ATOM 812 C CA . TYR A 1 115 ? -1.600 6.743 16.373 1.00 98.25 115 TYR A CA 1
ATOM 813 C C . TYR A 1 115 ? -2.476 7.522 15.398 1.00 98.25 115 TYR A C 1
ATOM 815 O O . TYR A 1 115 ? -3.424 8.197 15.796 1.00 98.25 115 TYR A O 1
ATOM 823 N N . THR A 1 116 ? -2.170 7.370 14.118 1.00 98.38 116 THR A N 1
ATOM 824 C CA . THR A 1 116 ? -2.988 7.832 13.001 1.00 98.38 116 THR A CA 1
ATOM 825 C C . THR A 1 116 ? -3.614 6.612 12.349 1.00 98.38 116 THR A C 1
ATOM 827 O O . THR A 1 116 ? -2.904 5.662 12.028 1.00 98.38 116 THR A O 1
ATOM 830 N N . ASP A 1 117 ? -4.934 6.630 12.169 1.00 97.62 117 ASP A N 1
ATOM 831 C CA 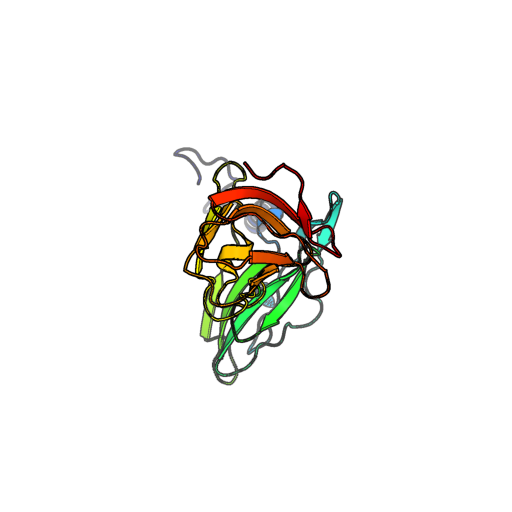. ASP A 1 117 ? -5.635 5.644 11.347 1.00 97.62 117 ASP A CA 1
ATOM 832 C C . ASP A 1 117 ? -5.476 6.039 9.875 1.00 97.62 117 ASP A C 1
ATOM 834 O O . ASP A 1 117 ? -5.935 7.098 9.448 1.00 97.62 117 ASP A O 1
ATOM 838 N N . ASN A 1 118 ? -4.755 5.216 9.119 1.00 95.88 118 ASN A N 1
ATOM 839 C CA . ASN A 1 118 ? -4.467 5.419 7.703 1.00 95.88 118 ASN A CA 1
ATOM 840 C C . ASN A 1 118 ? -5.375 4.573 6.800 1.00 95.88 118 ASN A C 1
ATOM 842 O O . ASN A 1 118 ? -5.201 4.602 5.578 1.00 95.88 118 ASN A O 1
ATOM 846 N N . ARG A 1 119 ? -6.337 3.834 7.372 1.00 94.62 119 ARG A N 1
ATOM 847 C CA . ARG A 1 119 ? -7.291 3.042 6.595 1.00 94.62 119 ARG A CA 1
ATOM 848 C C . ARG A 1 119 ? -8.159 3.976 5.754 1.00 94.62 119 ARG A C 1
ATOM 850 O O . ARG A 1 119 ? -8.737 4.943 6.247 1.00 94.62 119 ARG A O 1
ATOM 857 N N . ALA A 1 120 ? -8.258 3.677 4.464 1.00 86.44 120 ALA A N 1
ATOM 858 C CA . ALA A 1 120 ? -9.143 4.403 3.566 1.00 86.44 120 ALA A CA 1
ATOM 859 C C . ALA A 1 120 ? -10.578 3.875 3.697 1.00 86.44 120 ALA A C 1
ATOM 861 O O . ALA A 1 120 ? -10.787 2.669 3.791 1.00 86.44 120 ALA A O 1
ATOM 862 N N . TRP A 1 121 ? -11.568 4.770 3.628 1.00 73.81 121 TRP A N 1
ATOM 863 C CA . TRP A 1 121 ? -12.972 4.364 3.490 1.00 73.81 121 TRP A CA 1
ATOM 864 C C . TRP A 1 121 ? -13.211 3.643 2.154 1.00 73.81 121 TRP A C 1
ATOM 866 O O . TRP A 1 121 ? -13.881 2.615 2.113 1.00 73.81 121 TRP A O 1
ATOM 876 N N . VAL A 1 122 ? -12.639 4.175 1.068 1.00 78.62 122 VAL A N 1
ATOM 877 C CA . VAL A 1 122 ? -12.663 3.596 -0.281 1.00 78.62 122 VAL A CA 1
ATOM 878 C C . VAL A 1 122 ? -11.574 4.247 -1.144 1.00 78.62 122 VAL A C 1
ATOM 880 O O . VAL A 1 122 ? -11.217 5.405 -0.928 1.00 78.62 122 VAL A O 1
ATOM 883 N N . THR A 1 123 ? -11.064 3.526 -2.143 1.00 77.62 123 THR A N 1
ATOM 884 C CA . THR A 1 123 ? -10.252 4.077 -3.243 1.00 77.62 123 THR A CA 1
ATOM 885 C C . THR A 1 123 ? -11.066 4.019 -4.539 1.00 77.62 123 THR A C 1
ATOM 887 O O . THR A 1 123 ? -11.142 2.952 -5.153 1.00 77.62 123 THR A O 1
ATOM 890 N N . PRO A 1 124 ? -11.728 5.115 -4.953 1.00 78.25 124 PRO A N 1
ATOM 891 C CA . PRO A 1 124 ? -12.598 5.097 -6.124 1.00 78.25 124 PRO A CA 1
ATOM 892 C C . PRO A 1 124 ? -11.807 4.841 -7.411 1.00 78.25 124 PRO A C 1
ATOM 894 O O . PRO A 1 124 ? -10.936 5.627 -7.770 1.00 78.25 124 PRO A O 1
ATOM 897 N N . ALA A 1 125 ? -12.139 3.772 -8.139 1.00 76.88 125 ALA A N 1
ATOM 898 C CA . ALA A 1 125 ? -11.406 3.365 -9.344 1.00 76.88 125 ALA A CA 1
ATOM 899 C C . ALA A 1 125 ? -11.490 4.378 -10.505 1.00 76.88 125 ALA A C 1
ATOM 901 O O . ALA A 1 125 ? -1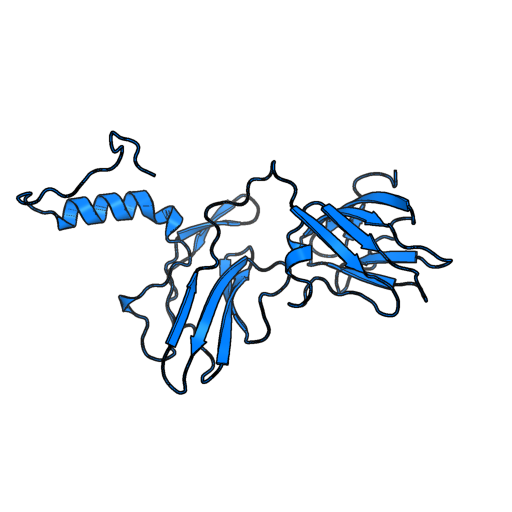0.632 4.379 -11.383 1.00 76.88 125 ALA A O 1
ATOM 902 N N . TYR A 1 126 ? -12.510 5.244 -10.514 1.00 78.88 126 TYR A N 1
ATOM 903 C CA . TYR A 1 126 ? -12.695 6.267 -11.550 1.00 78.88 126 TYR A CA 1
ATOM 904 C C . TYR A 1 126 ? -11.814 7.510 -11.350 1.00 78.88 126 TYR A C 1
ATOM 906 O O . TYR A 1 126 ? -11.701 8.321 -12.266 1.00 78.88 126 TYR A O 1
ATOM 914 N N . LEU A 1 127 ? -11.211 7.684 -10.168 1.00 81.94 127 LEU A N 1
ATOM 915 C CA . LEU A 1 127 ? -10.257 8.757 -9.906 1.00 81.94 127 LEU A CA 1
ATOM 916 C C . LEU A 1 127 ? -8.847 8.202 -10.121 1.00 81.94 127 LEU A C 1
ATOM 918 O O . LEU A 1 127 ? -8.346 7.482 -9.251 1.00 81.94 127 LEU A O 1
ATOM 922 N N . PRO A 1 128 ? -8.191 8.492 -11.260 1.00 79.50 128 PRO A N 1
ATOM 923 C CA . PRO A 1 128 ? -6.843 8.007 -11.478 1.00 79.50 128 PRO A CA 1
ATOM 924 C C . PRO A 1 128 ? -5.915 8.609 -10.424 1.00 79.50 128 PRO A C 1
ATOM 926 O O . PRO A 1 128 ? -5.902 9.815 -10.182 1.00 79.50 128 PRO A O 1
ATOM 929 N N . SER A 1 129 ? -5.139 7.744 -9.779 1.00 89.81 129 SER A N 1
ATOM 930 C CA . SER A 1 129 ? -4.057 8.175 -8.902 1.00 89.81 129 SER A CA 1
ATOM 931 C C . SER A 1 129 ? -2.803 8.318 -9.756 1.00 89.81 129 SER A C 1
ATOM 933 O O . SER A 1 129 ? -2.345 7.337 -10.344 1.00 89.81 129 SER A O 1
ATOM 935 N N . ASN A 1 130 ? -2.263 9.533 -9.849 1.00 92.62 130 ASN A N 1
ATOM 936 C CA . ASN A 1 130 ? -1.117 9.847 -10.700 1.00 92.62 130 ASN A CA 1
ATOM 937 C C . ASN A 1 130 ? 0.162 9.963 -9.868 1.00 92.62 130 ASN A C 1
ATOM 939 O O . ASN A 1 130 ? 0.218 10.721 -8.902 1.00 92.62 130 ASN A O 1
ATOM 943 N N . GLY A 1 131 ? 1.202 9.245 -10.281 1.00 94.75 131 GLY A N 1
ATOM 944 C CA . GLY A 1 131 ? 2.527 9.279 -9.677 1.00 94.75 131 GLY A CA 1
ATOM 945 C C . GLY A 1 131 ? 3.585 9.679 -10.698 1.00 94.75 131 GLY A C 1
ATOM 946 O O . GLY A 1 131 ? 3.488 9.341 -11.877 1.00 94.75 131 GLY A O 1
ATOM 947 N N . SER A 1 132 ? 4.618 10.386 -10.248 1.00 96.56 132 SER A N 1
ATOM 948 C CA . SER A 1 132 ? 5.808 10.680 -11.051 1.00 96.56 132 SER A CA 1
ATOM 949 C C . SER A 1 132 ? 7.065 10.312 -10.276 1.00 96.56 132 SER A C 1
ATOM 951 O O . SER A 1 132 ? 7.148 10.603 -9.082 1.00 96.56 132 SER A O 1
ATOM 953 N N . VAL A 1 133 ? 8.029 9.663 -10.922 1.00 96.94 133 VAL A N 1
ATOM 954 C CA . VAL A 1 133 ? 9.299 9.263 -10.308 1.00 96.94 133 VAL A CA 1
ATOM 955 C C . VAL A 1 133 ? 10.465 9.572 -11.240 1.00 96.94 133 VAL A C 1
ATOM 957 O O . VAL A 1 133 ? 10.404 9.321 -12.442 1.00 96.94 133 VAL A O 1
ATOM 960 N N . ALA A 1 134 ? 11.526 10.165 -10.699 1.00 97.44 134 ALA A N 1
ATOM 961 C CA . ALA A 1 134 ? 12.736 10.432 -11.462 1.00 97.44 134 ALA A CA 1
ATOM 962 C C . ALA A 1 134 ? 13.592 9.160 -11.530 1.00 97.44 134 ALA A C 1
ATOM 964 O O . ALA A 1 134 ? 13.929 8.584 -10.500 1.00 97.44 134 ALA A O 1
ATOM 965 N N . VAL A 1 135 ? 13.949 8.742 -12.742 1.00 97.94 135 VAL A N 1
ATOM 966 C CA . VAL A 1 135 ? 14.831 7.606 -13.023 1.00 97.94 135 VAL A CA 1
ATOM 967 C C . VAL A 1 135 ? 16.026 8.161 -13.788 1.00 97.94 135 VAL A C 1
ATOM 969 O O . VAL A 1 135 ? 15.891 8.577 -14.937 1.00 97.94 135 VAL A O 1
ATOM 972 N N . THR A 1 136 ? 17.183 8.241 -13.132 1.00 96.88 136 THR A N 1
ATOM 973 C CA . THR A 1 136 ? 18.380 8.888 -13.694 1.00 96.88 136 THR A CA 1
ATOM 974 C C . THR A 1 136 ? 19.624 8.022 -13.485 1.00 96.88 136 THR A C 1
ATOM 976 O O . THR A 1 136 ? 19.995 7.222 -14.348 1.00 96.88 136 THR A O 1
ATOM 979 N N . ALA A 1 137 ? 20.257 8.152 -12.318 1.00 96.44 137 ALA A N 1
ATOM 980 C CA . ALA A 1 137 ? 21.558 7.579 -11.991 1.00 96.44 137 ALA A CA 1
ATOM 981 C C . ALA A 1 137 ? 21.496 6.247 -11.226 1.00 96.44 137 ALA A C 1
ATOM 983 O O . ALA A 1 137 ? 22.537 5.626 -11.010 1.00 96.44 137 ALA A O 1
ATOM 984 N N . ALA A 1 138 ? 20.303 5.788 -10.854 1.00 97.62 138 ALA A N 1
ATOM 985 C CA . ALA A 1 138 ? 20.081 4.524 -10.164 1.00 97.62 138 ALA A CA 1
ATOM 986 C C . ALA A 1 138 ? 18.771 3.882 -10.624 1.00 97.62 138 ALA A C 1
ATOM 988 O O . ALA A 1 138 ? 17.887 4.562 -11.155 1.00 97.62 138 ALA A O 1
ATOM 989 N N . ASP A 1 139 ? 18.675 2.571 -10.416 1.00 98.00 139 ASP A N 1
ATOM 990 C CA . ASP A 1 139 ? 17.397 1.874 -10.494 1.00 98.00 139 ASP A CA 1
ATOM 991 C C . ASP A 1 139 ? 16.475 2.391 -9.389 1.00 98.00 139 ASP A C 1
ATOM 993 O O . ASP A 1 139 ? 16.926 2.795 -8.314 1.00 98.00 139 ASP A O 1
ATOM 997 N N . VAL A 1 140 ? 15.178 2.390 -9.666 1.00 98.00 140 VAL A N 1
ATOM 998 C CA . VAL A 1 140 ? 14.161 2.853 -8.728 1.00 98.00 140 VAL A CA 1
ATOM 999 C C . VAL A 1 140 ? 13.332 1.663 -8.300 1.00 98.00 140 VAL A C 1
ATOM 1001 O O . VAL A 1 140 ? 12.664 1.034 -9.114 1.00 98.00 140 VAL A O 1
ATOM 1004 N N . ASP A 1 141 ? 13.327 1.389 -7.005 1.00 97.50 141 ASP A N 1
ATOM 1005 C CA . ASP A 1 141 ? 12.428 0.410 -6.419 1.00 97.50 141 ASP A CA 1
ATOM 1006 C C . ASP A 1 141 ? 11.163 1.111 -5.920 1.00 97.50 141 ASP A C 1
ATOM 1008 O O . ASP A 1 141 ? 11.237 2.044 -5.121 1.00 97.50 141 ASP A O 1
ATOM 1012 N N . LEU A 1 142 ? 9.996 0.716 -6.424 1.00 96.94 142 LEU A N 1
ATOM 1013 C CA . LEU A 1 142 ? 8.721 1.238 -5.942 1.00 96.94 142 LEU A CA 1
ATOM 1014 C C . LEU A 1 142 ? 8.229 0.477 -4.701 1.00 96.94 142 LEU A C 1
ATOM 1016 O O . LEU A 1 142 ? 7.393 0.988 -3.965 1.00 96.94 142 LEU A O 1
ATOM 1020 N N . THR A 1 143 ? 8.755 -0.719 -4.423 1.00 95.31 143 THR A N 1
ATOM 1021 C CA . THR A 1 143 ? 8.370 -1.523 -3.252 1.00 95.31 143 THR A CA 1
ATOM 1022 C C . THR A 1 143 ? 8.898 -0.947 -1.938 1.00 95.31 143 THR A C 1
ATOM 1024 O O . THR A 1 143 ? 8.352 -1.236 -0.872 1.00 95.31 143 THR A O 1
ATOM 1027 N N . ILE A 1 144 ? 9.911 -0.077 -1.990 1.00 95.44 144 ILE A N 1
ATOM 1028 C CA . ILE A 1 144 ? 10.459 0.561 -0.792 1.00 95.44 144 ILE A CA 1
ATOM 1029 C C . ILE A 1 144 ? 9.587 1.730 -0.304 1.00 95.44 144 ILE A C 1
ATOM 1031 O O . ILE A 1 144 ? 8.947 2.412 -1.112 1.00 95.44 144 ILE A O 1
ATOM 1035 N N . PRO A 1 145 ? 9.623 2.052 1.003 1.00 94.06 145 PRO A N 1
ATOM 1036 C CA . PRO A 1 145 ? 8.750 3.076 1.570 1.00 94.06 145 PRO A CA 1
ATOM 1037 C C . PRO A 1 145 ? 8.848 4.469 0.948 1.00 94.06 145 PRO A C 1
ATOM 1039 O O . PRO A 1 145 ? 7.842 5.165 0.847 1.00 94.06 145 PRO A O 1
ATOM 1042 N N . ALA A 1 146 ? 10.032 4.866 0.474 1.00 93.38 146 ALA A N 1
ATOM 1043 C CA . ALA A 1 146 ? 10.239 6.172 -0.154 1.00 93.38 146 ALA A CA 1
ATOM 1044 C C . ALA A 1 146 ? 9.428 6.375 -1.451 1.00 93.38 146 ALA A C 1
ATOM 1046 O O . ALA A 1 146 ? 9.201 7.513 -1.848 1.00 93.38 146 ALA A O 1
ATOM 1047 N N . ASN A 1 147 ? 8.998 5.286 -2.098 1.00 94.31 147 ASN A N 1
ATOM 1048 C CA . ASN A 1 147 ? 8.272 5.301 -3.370 1.00 94.31 147 ASN A CA 1
ATOM 1049 C C . ASN A 1 147 ? 6.919 4.569 -3.296 1.00 94.31 147 ASN A C 1
ATOM 1051 O O . ASN A 1 147 ? 6.267 4.356 -4.324 1.00 94.31 147 ASN A O 1
ATOM 1055 N N . ALA A 1 148 ? 6.492 4.164 -2.096 1.00 90.19 148 ALA A N 1
ATOM 1056 C CA . ALA A 1 148 ? 5.307 3.338 -1.902 1.00 90.19 148 ALA A CA 1
ATOM 1057 C C . ALA A 1 148 ? 4.020 4.024 -2.382 1.00 90.19 148 ALA A C 1
ATOM 1059 O O . ALA A 1 148 ? 3.104 3.359 -2.866 1.00 90.19 148 ALA A O 1
ATOM 1060 N N . ASP A 1 149 ? 3.955 5.352 -2.326 1.00 90.38 149 ASP A N 1
ATOM 1061 C CA . ASP A 1 149 ? 2.840 6.126 -2.865 1.00 90.38 149 ASP A CA 1
ATOM 1062 C C . ASP A 1 149 ? 2.666 5.904 -4.377 1.00 90.38 149 ASP A C 1
ATOM 1064 O O . ASP A 1 149 ? 1.542 5.711 -4.843 1.00 90.38 149 ASP A O 1
ATOM 1068 N N . LYS A 1 150 ? 3.769 5.801 -5.131 1.00 93.81 150 LYS A N 1
ATOM 1069 C CA . LYS A 1 150 ? 3.751 5.568 -6.585 1.00 93.81 150 LYS A CA 1
ATOM 1070 C C . LYS A 1 150 ? 3.282 4.167 -6.962 1.00 93.81 150 LYS A C 1
ATOM 1072 O O . LYS A 1 150 ? 2.680 4.006 -8.019 1.00 93.81 150 LYS A O 1
ATOM 1077 N N . THR A 1 151 ? 3.490 3.155 -6.112 1.00 90.62 151 THR A N 1
ATOM 1078 C CA . THR A 1 151 ? 2.957 1.798 -6.382 1.00 90.62 151 THR A CA 1
ATOM 1079 C C . THR A 1 151 ? 1.439 1.737 -6.401 1.00 90.62 151 THR A C 1
ATOM 1081 O O . THR A 1 151 ? 0.875 0.834 -7.011 1.00 90.62 151 THR A O 1
ATOM 1084 N N . ARG A 1 152 ? 0.777 2.687 -5.735 1.00 87.62 152 ARG A N 1
ATOM 1085 C CA . ARG A 1 152 ? -0.684 2.755 -5.617 1.00 87.62 152 ARG A CA 1
ATOM 1086 C C . ARG A 1 152 ? -1.314 3.604 -6.722 1.00 87.62 152 ARG A C 1
ATOM 1088 O O . ARG A 1 152 ? -2.535 3.709 -6.795 1.00 87.62 152 ARG A O 1
ATOM 1095 N N . CYS A 1 153 ? -0.489 4.219 -7.565 1.00 92.38 153 CYS A N 1
ATOM 1096 C CA . CYS A 1 153 ? -0.931 5.023 -8.688 1.00 92.38 153 CYS A CA 1
ATOM 1097 C C . CYS A 1 153 ? -1.357 4.135 -9.861 1.00 92.38 153 CYS A C 1
ATOM 1099 O O . CYS A 1 153 ? -0.607 3.266 -10.298 1.00 92.38 153 CYS A O 1
ATOM 1101 N N . SER A 1 154 ? -2.536 4.408 -10.419 1.00 93.25 154 SER A N 1
ATOM 1102 C CA . SER A 1 154 ? -3.013 3.789 -11.660 1.00 93.25 154 SER A CA 1
ATOM 1103 C C . SER A 1 154 ? -2.324 4.365 -12.902 1.00 93.25 154 SER A C 1
ATOM 1105 O O . SER A 1 154 ? -2.412 3.783 -13.983 1.00 93.25 154 SER A O 1
ATOM 1107 N N . TYR A 1 155 ? -1.649 5.510 -12.759 1.00 94.88 155 TYR A N 1
ATOM 1108 C CA . TYR A 1 155 ? -0.855 6.144 -13.804 1.00 94.88 155 TYR A CA 1
ATOM 1109 C C . TYR A 1 155 ? 0.513 6.560 -13.251 1.00 94.88 155 TYR A C 1
ATOM 1111 O O . TYR A 1 155 ? 0.585 7.378 -12.334 1.00 94.88 155 TYR A O 1
ATOM 1119 N N . VAL A 1 156 ? 1.602 6.040 -13.818 1.00 97.12 156 VAL A N 1
ATOM 1120 C CA . VAL A 1 156 ? 2.977 6.309 -13.368 1.00 97.12 156 VAL A CA 1
ATOM 1121 C C . VAL A 1 156 ? 3.792 6.923 -14.499 1.00 97.12 156 VAL A C 1
ATOM 1123 O O . VAL A 1 156 ? 3.904 6.356 -15.580 1.00 97.12 156 VAL A O 1
ATOM 1126 N N . THR A 1 157 ? 4.392 8.083 -14.245 1.00 97.94 157 THR A N 1
ATOM 1127 C CA . THR A 1 157 ? 5.336 8.727 -15.165 1.00 97.94 157 THR A CA 1
ATOM 1128 C C . THR A 1 157 ? 6.759 8.556 -14.656 1.00 97.94 157 THR A C 1
ATOM 1130 O O . THR A 1 157 ? 7.055 8.940 -13.526 1.00 97.94 157 THR A O 1
ATOM 1133 N N . THR A 1 158 ? 7.657 8.030 -15.482 1.00 98.31 158 THR A N 1
ATOM 1134 C CA . THR A 1 158 ? 9.096 8.113 -15.207 1.00 98.31 158 THR A CA 1
ATOM 1135 C C . THR A 1 158 ? 9.677 9.351 -15.872 1.00 98.31 158 THR A C 1
ATOM 1137 O O . THR A 1 158 ? 9.265 9.715 -16.969 1.00 98.31 158 THR A O 1
ATOM 1140 N N . THR A 1 159 ? 10.604 10.037 -15.211 1.00 98.31 159 THR A N 1
ATOM 1141 C CA . THR A 1 159 ? 11.195 11.290 -15.710 1.00 98.31 159 THR A CA 1
ATOM 1142 C C . THR A 1 159 ? 12.711 11.308 -15.552 1.00 98.31 159 THR A C 1
ATOM 1144 O O . THR A 1 159 ? 13.274 10.510 -14.806 1.00 98.31 159 THR A O 1
ATOM 1147 N N . GLY A 1 160 ? 13.371 12.250 -16.226 1.00 97.94 160 GLY A N 1
ATOM 1148 C CA . GLY A 1 160 ? 14.809 12.485 -16.100 1.00 97.94 160 GLY A CA 1
ATOM 1149 C C . GLY A 1 160 ? 15.647 11.811 -17.188 1.00 97.94 160 GLY A C 1
ATOM 1150 O O . GLY A 1 160 ? 15.199 10.886 -17.870 1.00 97.94 160 GLY A O 1
ATOM 1151 N N . ALA A 1 161 ? 16.869 12.318 -17.356 1.00 98.12 161 ALA A N 1
ATOM 1152 C CA . ALA A 1 161 ? 17.835 11.799 -18.316 1.00 98.12 161 ALA A CA 1
ATOM 1153 C C . ALA A 1 161 ? 18.521 10.544 -17.765 1.00 98.12 161 ALA A C 1
ATOM 1155 O O . ALA A 1 161 ? 19.054 10.548 -16.651 1.00 98.12 161 ALA A O 1
ATOM 1156 N N . LEU A 1 162 ? 18.517 9.474 -18.554 1.00 98.31 162 LEU A N 1
ATOM 1157 C CA . LEU A 1 162 ? 19.140 8.212 -18.183 1.00 98.31 162 LEU A CA 1
ATOM 1158 C C . LEU A 1 162 ? 20.653 8.280 -18.390 1.00 98.31 162 LEU A C 1
ATOM 1160 O O . LEU A 1 162 ? 21.129 8.740 -19.428 1.00 98.31 162 LEU A O 1
ATOM 1164 N N . THR A 1 163 ? 21.408 7.767 -17.419 1.00 97.38 163 THR A N 1
ATOM 1165 C CA . THR A 1 163 ? 22.875 7.633 -17.520 1.00 97.38 163 THR A CA 1
ATOM 1166 C C . THR A 1 163 ? 23.338 6.209 -17.833 1.00 97.38 163 THR A C 1
ATOM 1168 O O . THR A 1 163 ? 24.515 5.992 -18.099 1.00 97.38 163 THR A O 1
ATOM 1171 N N . ALA A 1 164 ? 22.420 5.243 -17.782 1.00 98.19 164 ALA A N 1
ATOM 1172 C CA . ALA A 1 164 ? 22.593 3.840 -18.152 1.00 98.19 164 ALA A CA 1
ATOM 1173 C C . ALA A 1 164 ? 21.203 3.223 -18.395 1.00 98.19 164 ALA A C 1
ATOM 1175 O O . ALA A 1 164 ? 20.193 3.891 -18.167 1.00 98.19 164 ALA A O 1
ATOM 1176 N N . ASN A 1 165 ? 21.130 1.955 -18.812 1.00 98.38 165 ASN A N 1
ATOM 1177 C CA . ASN A 1 165 ? 19.866 1.212 -18.752 1.00 98.38 165 ASN A CA 1
ATOM 1178 C C . ASN A 1 165 ? 19.415 1.104 -17.292 1.00 98.38 165 ASN A C 1
ATOM 1180 O O . ASN A 1 165 ? 20.228 0.751 -16.436 1.00 98.38 165 ASN A O 1
ATOM 1184 N N . ARG A 1 166 ? 18.148 1.425 -17.014 1.00 98.44 166 ARG A N 1
ATOM 1185 C CA . ARG A 1 166 ? 17.602 1.464 -15.653 1.00 98.44 166 ARG A CA 1
ATOM 1186 C C . ARG A 1 166 ? 16.388 0.586 -15.492 1.00 98.44 166 ARG A C 1
ATOM 1188 O O . ARG A 1 166 ? 15.581 0.445 -16.407 1.00 98.44 166 ARG A O 1
ATOM 1195 N N . ASN A 1 167 ? 16.241 0.067 -14.285 1.00 98.44 167 ASN A N 1
ATOM 1196 C CA . ASN A 1 167 ? 15.061 -0.661 -13.873 1.00 98.44 167 ASN A CA 1
ATOM 1197 C C . ASN A 1 167 ? 14.161 0.209 -12.996 1.00 98.44 167 ASN A C 1
ATOM 1199 O O . ASN A 1 167 ? 14.627 0.951 -12.130 1.00 98.44 167 ASN A O 1
ATOM 1203 N N . VAL A 1 168 ? 12.857 0.057 -13.198 1.00 98.25 168 VAL A N 1
ATOM 1204 C CA . VAL A 1 168 ? 11.823 0.419 -12.236 1.00 98.25 168 VAL A CA 1
ATOM 1205 C C . VAL A 1 168 ? 11.229 -0.879 -11.708 1.00 98.25 168 VAL A C 1
ATOM 1207 O O . VAL A 1 168 ? 10.614 -1.642 -12.458 1.00 98.25 168 VAL A O 1
ATOM 1210 N N . ILE A 1 169 ? 11.459 -1.148 -10.427 1.00 98.25 169 ILE A N 1
ATOM 1211 C CA . ILE A 1 169 ? 11.044 -2.386 -9.771 1.00 98.25 169 ILE A CA 1
ATOM 1212 C C . ILE A 1 169 ? 9.662 -2.171 -9.152 1.00 98.25 169 ILE A C 1
ATOM 1214 O O . ILE A 1 169 ? 9.455 -1.227 -8.391 1.00 98.25 169 ILE A O 1
ATOM 1218 N N . VAL A 1 170 ? 8.706 -3.030 -9.496 1.00 97.81 170 VAL A N 1
ATOM 1219 C CA . VAL A 1 170 ? 7.311 -2.965 -9.035 1.00 97.81 170 VAL A CA 1
ATOM 1220 C C . VAL A 1 170 ? 6.950 -4.192 -8.184 1.00 97.81 170 VAL A C 1
ATOM 1222 O O . VAL A 1 170 ? 7.616 -5.227 -8.291 1.00 97.81 170 VAL A O 1
ATOM 1225 N N . PRO A 1 171 ? 5.893 -4.121 -7.350 1.00 95.62 171 PRO A N 1
ATOM 1226 C CA . PRO A 1 171 ? 5.399 -5.286 -6.620 1.00 95.62 171 PRO A CA 1
ATOM 1227 C C . PRO A 1 171 ? 4.954 -6.427 -7.547 1.00 95.62 171 PRO A C 1
ATOM 1229 O O . PRO A 1 171 ? 4.518 -6.198 -8.673 1.00 95.62 171 PRO A O 1
ATOM 1232 N N . ASN A 1 172 ? 4.964 -7.661 -7.032 1.00 94.31 172 ASN A N 1
ATOM 1233 C CA . ASN A 1 172 ? 4.605 -8.857 -7.809 1.00 94.31 172 ASN A CA 1
ATOM 1234 C C . ASN A 1 172 ? 3.152 -8.888 -8.298 1.00 94.31 172 ASN A C 1
ATOM 1236 O O . ASN A 1 172 ? 2.869 -9.569 -9.274 1.00 94.31 172 ASN A O 1
ATOM 1240 N N . SER A 1 173 ? 2.236 -8.152 -7.665 1.00 91.31 173 SER A N 1
ATOM 1241 C CA . SER A 1 173 ? 1.012 -7.768 -8.371 1.00 91.31 173 SER A CA 1
ATOM 1242 C C . SER A 1 173 ? 0.796 -6.273 -8.259 1.00 91.31 173 SER A C 1
ATOM 1244 O O . SER A 1 173 ? 0.851 -5.677 -7.180 1.00 91.31 173 SER A O 1
ATOM 1246 N N . TRP A 1 174 ? 0.669 -5.684 -9.432 1.00 94.81 174 TRP A N 1
ATOM 1247 C CA . TRP A 1 174 ? 0.718 -4.267 -9.693 1.00 94.81 174 TRP A CA 1
ATOM 1248 C C . TRP A 1 174 ? 0.183 -4.064 -11.105 1.00 94.81 174 TRP A C 1
ATOM 1250 O O . TRP A 1 174 ? 0.388 -4.906 -11.980 1.00 94.81 174 TRP A O 1
ATOM 1260 N N . GLN A 1 175 ? -0.507 -2.958 -11.330 1.00 94.94 175 GLN A N 1
ATOM 1261 C CA . GLN A 1 175 ? -1.009 -2.594 -12.642 1.00 94.94 175 GLN A CA 1
ATOM 1262 C C . GLN A 1 175 ? -1.037 -1.078 -12.742 1.00 94.94 175 GLN A C 1
ATOM 1264 O O . GLN A 1 175 ? -1.548 -0.409 -11.844 1.00 94.94 175 GLN A O 1
ATOM 1269 N N . ALA A 1 176 ? -0.534 -0.546 -13.850 1.00 95.69 176 ALA A N 1
ATOM 1270 C CA . ALA A 1 176 ? -0.661 0.870 -14.154 1.00 95.69 176 ALA A CA 1
ATOM 1271 C C . ALA A 1 176 ? -0.555 1.133 -15.655 1.00 95.69 176 ALA A C 1
ATOM 1273 O O . ALA A 1 176 ? 0.041 0.364 -16.414 1.00 95.69 176 ALA A O 1
ATOM 1274 N N . VAL A 1 177 ? -1.076 2.287 -16.063 1.00 96.56 177 VAL A N 1
ATOM 1275 C CA . VAL A 1 177 ? -0.598 2.956 -17.269 1.00 96.56 177 VAL A CA 1
ATOM 1276 C C . VAL A 1 177 ? 0.750 3.582 -16.938 1.00 96.56 177 VAL A C 1
ATOM 1278 O O . VAL A 1 177 ? 0.862 4.399 -16.025 1.00 96.56 177 VAL A O 1
ATOM 1281 N N . VAL A 1 178 ? 1.776 3.219 -17.691 1.00 97.88 178 VAL A N 1
ATOM 1282 C CA . VAL A 1 178 ? 3.104 3.811 -17.586 1.00 97.88 178 VAL A CA 1
ATOM 1283 C C . VAL A 1 178 ? 3.300 4.808 -18.710 1.00 97.88 178 VAL A C 1
ATOM 1285 O O . VAL A 1 178 ? 2.993 4.504 -19.857 1.00 97.88 178 VAL A O 1
ATOM 1288 N N . PHE A 1 179 ? 3.863 5.970 -18.391 1.00 98.19 179 PHE A N 1
ATOM 1289 C CA . PHE A 1 179 ? 4.421 6.906 -19.358 1.00 98.19 179 PHE A CA 1
ATOM 1290 C C . PHE A 1 179 ? 5.930 7.020 -19.145 1.00 98.19 179 PHE A C 1
ATOM 1292 O O . PHE A 1 179 ? 6.382 7.558 -18.132 1.00 98.19 179 PHE A O 1
ATOM 1299 N N . CYS A 1 180 ? 6.708 6.525 -20.107 1.00 98.25 180 CYS A N 1
ATOM 1300 C CA . CYS A 1 180 ? 8.162 6.603 -20.053 1.00 98.25 180 CYS A CA 1
ATOM 1301 C C . CYS A 1 180 ? 8.629 7.965 -20.581 1.00 98.25 180 CYS A C 1
ATOM 1303 O O . CYS A 1 180 ? 8.982 8.099 -21.747 1.00 98.25 180 CYS A O 1
ATOM 1305 N N . ASN A 1 181 ? 8.622 8.998 -19.737 1.00 98.31 181 ASN A N 1
ATOM 1306 C CA . ASN A 1 181 ? 9.101 10.343 -20.089 1.00 98.31 181 ASN A CA 1
ATOM 1307 C C . ASN A 1 181 ? 10.594 10.539 -19.761 1.00 98.31 181 ASN A C 1
ATOM 1309 O O . ASN A 1 181 ? 11.046 11.643 -19.445 1.00 98.31 181 ASN A O 1
ATOM 1313 N N . ASN A 1 182 ? 11.358 9.447 -19.776 1.00 98.12 182 ASN A N 1
ATOM 1314 C CA . ASN A 1 182 ? 12.810 9.498 -19.697 1.00 98.12 182 ASN A CA 1
ATOM 1315 C C . ASN A 1 182 ? 13.412 9.978 -21.022 1.00 98.12 182 ASN A C 1
ATOM 1317 O O . ASN A 1 182 ? 12.788 9.849 -22.073 1.00 98.12 182 ASN A O 1
ATOM 1321 N N . SER A 1 183 ? 14.638 10.498 -20.969 1.00 98.00 183 SER A N 1
ATOM 1322 C CA . SER A 1 183 ? 15.398 10.933 -22.146 1.00 98.00 183 SER A CA 1
ATOM 1323 C C . SER A 1 183 ? 16.803 10.318 -22.189 1.00 98.00 183 SER A C 1
ATOM 1325 O O . SER A 1 183 ? 17.310 9.818 -21.181 1.00 98.00 183 SER A O 1
ATOM 1327 N N . GLY A 1 184 ? 17.451 10.378 -23.356 1.00 96.88 184 GLY A N 1
ATOM 1328 C CA . GLY A 1 184 ? 18.828 9.914 -23.573 1.00 96.88 184 GLY A CA 1
ATOM 1329 C C . GLY A 1 184 ? 18.908 8.622 -24.390 1.00 96.88 184 GLY A C 1
ATOM 1330 O O . GLY A 1 184 ? 17.916 8.167 -24.946 1.00 96.88 184 GLY A O 1
ATOM 1331 N N . ALA A 1 185 ? 20.095 8.018 -24.466 1.00 95.56 185 ALA A N 1
ATOM 1332 C CA . ALA A 1 185 ? 20.357 6.855 -25.327 1.00 95.56 185 ALA A CA 1
ATOM 1333 C C . ALA A 1 185 ? 20.006 5.489 -24.699 1.00 95.56 185 ALA A C 1
ATOM 1335 O O . ALA A 1 185 ? 20.224 4.452 -25.321 1.00 95.56 185 ALA A O 1
ATOM 1336 N N . PHE A 1 186 ? 19.501 5.472 -23.464 1.00 98.19 186 PHE A N 1
ATOM 1337 C CA . PHE A 1 186 ? 19.277 4.250 -22.688 1.00 98.19 186 PHE A CA 1
ATOM 1338 C C . PHE A 1 186 ? 17.794 3.908 -22.533 1.00 98.19 186 PHE A C 1
ATOM 1340 O O . PHE A 1 186 ? 16.912 4.659 -22.939 1.00 98.19 186 PHE A O 1
ATOM 1347 N N . THR A 1 187 ? 17.506 2.764 -21.924 1.00 97.94 187 THR A N 1
ATOM 1348 C CA . THR A 1 187 ? 16.137 2.256 -21.759 1.00 97.94 187 THR A CA 1
ATOM 1349 C C . THR A 1 187 ? 15.706 2.196 -20.295 1.00 97.94 187 THR A C 1
ATOM 1351 O O . THR A 1 187 ? 16.544 2.062 -19.399 1.00 97.94 187 THR A O 1
ATOM 1354 N N . THR A 1 188 ? 14.390 2.276 -20.070 1.00 98.31 188 THR A N 1
ATOM 1355 C CA . THR A 1 188 ? 13.759 2.039 -18.765 1.00 98.31 188 THR A CA 1
ATOM 1356 C C . THR A 1 188 ? 12.967 0.735 -18.825 1.00 98.31 188 THR A C 1
ATOM 1358 O O . THR A 1 188 ? 11.993 0.624 -19.575 1.00 98.31 188 THR A O 1
ATOM 1361 N N . THR A 1 189 ? 13.382 -0.248 -18.030 1.00 98.50 189 THR A N 1
ATOM 1362 C CA . THR A 1 189 ? 12.735 -1.558 -17.900 1.00 98.50 189 THR A CA 1
ATOM 1363 C C . THR A 1 189 ? 11.860 -1.582 -16.657 1.00 98.50 189 THR A C 1
ATOM 1365 O O . THR A 1 189 ? 12.333 -1.324 -15.556 1.00 98.50 189 THR A O 1
ATOM 1368 N N . PHE A 1 190 ? 10.594 -1.945 -16.808 1.00 98.44 190 PHE A N 1
ATOM 1369 C CA . PHE A 1 190 ? 9.688 -2.188 -15.690 1.00 98.44 190 PHE A CA 1
ATOM 1370 C C . PHE A 1 190 ? 9.677 -3.676 -15.387 1.00 98.44 190 PHE A C 1
ATOM 1372 O O . PHE A 1 190 ? 9.372 -4.474 -16.272 1.00 98.44 190 PHE A O 1
ATOM 1379 N N . LYS A 1 191 ? 10.018 -4.057 -14.156 1.00 98.31 191 LYS A N 1
ATOM 1380 C CA . LYS A 1 191 ? 10.161 -5.462 -13.756 1.00 98.31 191 LYS A CA 1
ATOM 1381 C C . LYS A 1 191 ? 9.698 -5.701 -12.326 1.00 98.31 191 LYS A C 1
ATOM 1383 O O . LYS A 1 191 ? 9.687 -4.787 -11.512 1.00 98.31 191 LYS A O 1
ATOM 1388 N N . THR A 1 192 ? 9.362 -6.942 -12.001 1.00 97.81 192 THR A N 1
ATOM 1389 C CA . THR A 1 192 ? 9.346 -7.397 -10.604 1.00 97.81 192 THR A CA 1
ATOM 1390 C C . THR A 1 192 ? 10.790 -7.588 -10.128 1.00 97.81 192 THR A C 1
ATOM 1392 O O . THR A 1 192 ? 11.721 -7.574 -10.938 1.00 97.81 192 THR A O 1
ATOM 1395 N N . ALA A 1 193 ? 11.012 -7.791 -8.827 1.00 96.06 193 ALA A N 1
ATOM 1396 C CA . ALA A 1 193 ? 12.368 -7.962 -8.290 1.00 96.06 193 ALA A CA 1
ATOM 1397 C C . ALA A 1 193 ? 13.135 -9.119 -8.968 1.00 96.06 193 ALA A C 1
ATOM 1399 O O . ALA A 1 193 ? 14.299 -8.964 -9.340 1.00 96.06 193 ALA A O 1
ATOM 1400 N N . ALA A 1 194 ? 12.461 -10.254 -9.187 1.00 96.38 194 ALA A N 1
ATOM 1401 C CA . ALA A 1 194 ? 13.046 -11.446 -9.805 1.00 96.38 194 ALA A CA 1
ATOM 1402 C C . ALA A 1 194 ? 12.796 -11.557 -11.323 1.00 96.38 194 ALA A C 1
ATOM 1404 O O . ALA A 1 194 ? 13.528 -12.269 -12.009 1.00 96.38 194 ALA A O 1
ATOM 1405 N N . GLY A 1 195 ? 11.781 -10.874 -11.861 1.00 97.31 195 GLY A N 1
ATOM 1406 C CA . GLY A 1 195 ? 11.388 -10.978 -13.268 1.00 97.31 195 GLY A CA 1
ATOM 1407 C C . GLY A 1 195 ? 12.328 -10.247 -14.229 1.00 97.31 195 GLY A C 1
ATOM 1408 O O . GLY A 1 195 ? 13.117 -9.387 -13.839 1.00 97.31 195 GLY A O 1
ATOM 1409 N N . SER A 1 196 ? 12.249 -10.566 -15.520 1.00 97.38 196 SER A N 1
ATOM 1410 C CA . SER A 1 196 ? 13.018 -9.873 -16.567 1.00 97.38 196 SER A CA 1
ATOM 1411 C C . SER A 1 196 ? 12.419 -8.516 -16.949 1.00 97.38 196 SER A C 1
ATOM 1413 O O . SER A 1 196 ? 13.159 -7.592 -17.279 1.00 97.38 196 SER A O 1
ATOM 1415 N N . GLY A 1 197 ? 11.098 -8.383 -16.844 1.00 97.75 197 GLY A N 1
ATOM 1416 C CA . GLY A 1 197 ? 10.337 -7.182 -17.144 1.00 97.75 197 GLY A CA 1
ATOM 1417 C C . GLY A 1 197 ? 10.155 -6.875 -18.624 1.00 97.75 197 GLY A C 1
ATOM 1418 O O . GLY A 1 197 ? 10.419 -7.692 -19.507 1.00 97.75 197 GLY A O 1
ATOM 1419 N N . VAL A 1 198 ? 9.702 -5.649 -18.877 1.00 98.19 198 VAL A N 1
ATOM 1420 C CA . VAL A 1 198 ? 9.499 -5.081 -20.212 1.00 98.19 198 VAL A CA 1
ATOM 1421 C C . VAL A 1 198 ? 10.063 -3.665 -20.277 1.00 98.19 198 VAL A C 1
ATOM 1423 O O . VAL A 1 198 ? 9.851 -2.851 -19.380 1.00 98.19 198 VAL A O 1
ATOM 1426 N N . VAL A 1 199 ? 10.772 -3.352 -21.358 1.00 98.19 199 VAL A N 1
ATOM 1427 C CA . VAL A 1 199 ? 11.185 -1.976 -21.673 1.00 98.19 199 VAL A CA 1
ATOM 1428 C C . VAL A 1 199 ? 9.991 -1.226 -22.230 1.00 98.19 199 VAL A C 1
ATOM 1430 O O . VAL A 1 199 ? 9.427 -1.716 -23.201 1.00 98.19 199 VAL A O 1
ATOM 1433 N N . VAL A 1 200 ? 9.654 -0.049 -21.697 1.00 98.12 200 VAL A N 1
ATOM 1434 C CA . VAL A 1 200 ? 8.720 0.894 -22.346 1.00 98.12 200 VAL A CA 1
ATOM 1435 C C . VAL A 1 200 ? 9.537 1.967 -23.056 1.00 98.12 200 VAL A C 1
ATOM 1437 O O . VAL A 1 200 ? 10.405 2.597 -22.444 1.00 98.12 200 VAL A O 1
ATOM 1440 N N . ALA A 1 201 ? 9.285 2.166 -24.349 1.00 97.12 201 ALA A N 1
ATOM 1441 C CA . ALA A 1 201 ? 10.030 3.118 -25.160 1.00 97.12 201 ALA A CA 1
ATOM 1442 C C . ALA A 1 201 ? 9.865 4.558 -24.643 1.00 97.12 201 ALA A C 1
ATOM 1444 O O . ALA A 1 201 ? 8.794 4.965 -24.191 1.00 97.12 201 ALA A O 1
ATOM 1445 N N . GLN A 1 202 ? 10.937 5.348 -24.723 1.00 97.62 202 GLN A N 1
ATOM 1446 C CA . GLN A 1 202 ? 10.905 6.754 -24.317 1.00 97.62 202 GLN A CA 1
ATOM 1447 C C . GLN A 1 202 ? 9.862 7.541 -25.126 1.00 97.62 202 GLN A C 1
ATOM 1449 O O . GLN A 1 202 ? 9.688 7.331 -26.327 1.00 97.62 202 GLN A O 1
ATOM 1454 N N . GLY A 1 203 ? 9.154 8.447 -24.457 1.00 97.38 203 GLY A N 1
ATOM 1455 C CA . GLY A 1 203 ? 8.044 9.217 -25.013 1.00 97.38 203 GLY A CA 1
ATOM 1456 C C . GLY A 1 203 ? 6.747 8.421 -25.202 1.00 97.38 203 GLY A C 1
ATOM 1457 O O . GLY A 1 203 ? 5.758 9.004 -25.651 1.00 97.38 203 GLY A O 1
ATOM 1458 N N . LYS A 1 204 ? 6.716 7.127 -24.853 1.00 98.00 204 LYS A N 1
ATOM 1459 C CA . LYS A 1 204 ? 5.573 6.232 -25.085 1.00 98.00 204 LYS A CA 1
ATOM 1460 C C . LYS A 1 204 ? 4.831 5.844 -23.817 1.00 98.00 204 LYS A C 1
ATOM 1462 O O . LYS A 1 204 ? 5.352 5.941 -22.700 1.00 98.00 204 LYS A O 1
ATOM 1467 N N . ARG A 1 205 ? 3.587 5.403 -24.014 1.00 97.81 205 ARG A N 1
ATOM 1468 C CA . ARG A 1 205 ? 2.709 4.868 -22.971 1.00 97.81 205 ARG A CA 1
ATOM 1469 C C . ARG A 1 205 ? 2.364 3.411 -23.211 1.00 97.81 205 ARG A C 1
ATOM 1471 O O . ARG A 1 205 ? 2.139 3.027 -24.351 1.00 97.81 205 ARG A O 1
ATOM 1478 N N . ALA A 1 206 ? 2.243 2.644 -22.133 1.00 98.06 206 ALA A N 1
ATOM 1479 C CA . ALA A 1 206 ? 1.721 1.283 -22.179 1.00 98.06 206 ALA A CA 1
ATOM 1480 C C . ALA A 1 206 ? 1.007 0.913 -20.875 1.00 98.06 206 ALA A C 1
ATOM 1482 O O . ALA A 1 206 ? 1.383 1.373 -19.796 1.00 98.06 206 ALA A O 1
ATOM 1483 N N . VAL A 1 207 ? -0.006 0.053 -20.964 1.00 97.69 207 VAL A N 1
ATOM 1484 C CA . VAL A 1 207 ? -0.586 -0.628 -19.803 1.00 97.69 207 VAL A CA 1
ATOM 1485 C C . VAL A 1 207 ? 0.301 -1.813 -19.457 1.00 97.69 207 VAL A C 1
ATOM 1487 O O . VAL A 1 207 ? 0.504 -2.704 -20.288 1.00 97.69 207 VAL A O 1
ATOM 1490 N N . LEU A 1 208 ? 0.804 -1.826 -18.226 1.00 98.00 208 LEU A N 1
ATOM 1491 C CA . LEU A 1 208 ? 1.618 -2.907 -17.687 1.00 98.00 208 LEU A CA 1
ATOM 1492 C C . LEU A 1 208 ? 0.879 -3.611 -16.548 1.00 98.00 208 LEU A C 1
ATOM 1494 O O . LEU A 1 208 ? 0.172 -2.969 -15.768 1.00 98.00 208 LEU A O 1
ATOM 1498 N N . VAL A 1 209 ? 1.074 -4.924 -16.448 1.00 97.75 209 VAL A N 1
ATOM 1499 C CA . VAL A 1 209 ? 0.534 -5.775 -15.379 1.00 97.75 209 VAL A CA 1
ATOM 1500 C C . VAL A 1 209 ? 1.655 -6.659 -14.845 1.00 97.75 209 VAL A C 1
ATOM 1502 O O . VAL A 1 209 ? 2.407 -7.230 -15.627 1.00 97.75 209 VAL A O 1
ATOM 1505 N N . ALA A 1 210 ? 1.769 -6.782 -13.525 1.00 96.94 210 ALA A N 1
ATOM 1506 C CA . ALA A 1 210 ? 2.586 -7.803 -12.883 1.00 96.94 210 ALA A CA 1
ATOM 1507 C C . ALA A 1 210 ? 1.722 -9.040 -12.583 1.00 96.94 210 ALA A C 1
ATOM 1509 O O . ALA A 1 210 ? 0.729 -8.942 -11.860 1.00 96.94 210 ALA A O 1
ATOM 1510 N N . ASP A 1 211 ? 2.090 -10.186 -13.154 1.00 94.50 211 ASP A N 1
ATOM 1511 C CA . ASP A 1 211 ? 1.302 -11.433 -13.154 1.00 94.50 211 ASP A CA 1
ATOM 1512 C C . ASP A 1 211 ? 1.594 -12.364 -11.960 1.00 94.50 211 ASP A C 1
ATOM 1514 O O . ASP A 1 211 ? 1.235 -13.539 -11.962 1.00 94.50 211 ASP A O 1
ATOM 1518 N N . GLY A 1 212 ? 2.269 -11.849 -10.933 1.00 92.75 212 GLY A N 1
ATOM 1519 C CA . GLY A 1 212 ? 2.791 -12.623 -9.809 1.00 92.75 212 GLY A CA 1
ATOM 1520 C C . GLY A 1 212 ? 4.264 -13.001 -9.961 1.00 92.75 212 GLY A C 1
ATOM 1521 O O . GLY A 1 212 ? 4.939 -13.164 -8.945 1.00 92.75 212 GLY A O 1
ATOM 1522 N N . THR A 1 213 ? 4.787 -13.081 -11.191 1.00 95.19 213 THR A N 1
ATOM 1523 C CA . THR A 1 213 ? 6.178 -13.480 -11.468 1.00 95.19 213 THR A CA 1
ATOM 1524 C C . THR A 1 213 ? 6.941 -12.407 -12.230 1.00 95.19 213 THR A C 1
ATOM 1526 O O . THR A 1 213 ? 8.055 -12.049 -11.844 1.00 95.19 213 THR A O 1
ATOM 1529 N N . ASN A 1 214 ? 6.358 -11.869 -13.298 1.00 97.75 214 ASN A N 1
ATOM 1530 C CA . ASN A 1 214 ? 6.991 -10.907 -14.186 1.00 97.75 214 ASN A CA 1
ATOM 1531 C C . ASN A 1 214 ? 6.065 -9.722 -14.482 1.00 97.75 214 ASN A C 1
ATOM 1533 O O . ASN A 1 214 ? 4.871 -9.759 -14.198 1.00 97.75 214 ASN A O 1
ATOM 1537 N N . VAL A 1 215 ? 6.622 -8.662 -15.069 1.00 98.31 215 VAL A N 1
ATOM 1538 C CA . VAL A 1 215 ? 5.819 -7.594 -15.676 1.00 98.31 215 VAL A CA 1
ATOM 1539 C C . VAL A 1 215 ? 5.584 -7.938 -17.139 1.00 98.31 215 VAL A C 1
ATOM 1541 O O . VAL A 1 215 ? 6.531 -8.214 -17.873 1.00 98.31 215 VAL A O 1
ATOM 1544 N N . VAL A 1 216 ? 4.325 -7.879 -17.560 1.00 97.75 216 VAL A N 1
ATOM 1545 C CA . VAL A 1 216 ? 3.883 -8.066 -18.939 1.00 97.75 216 VAL A CA 1
ATOM 1546 C C . VAL A 1 216 ? 3.233 -6.792 -19.470 1.00 97.75 216 VAL A C 1
ATOM 1548 O O . VAL A 1 216 ? 2.636 -6.002 -18.734 1.00 97.75 216 VAL A O 1
ATOM 1551 N N . ARG A 1 217 ? 3.358 -6.586 -20.780 1.00 97.56 217 ARG A N 1
ATOM 1552 C CA . ARG A 1 217 ? 2.733 -5.477 -21.502 1.00 97.56 217 ARG A CA 1
ATOM 1553 C C . ARG A 1 217 ? 1.372 -5.918 -22.040 1.00 97.56 217 ARG A C 1
ATOM 1555 O O . ARG A 1 217 ? 1.297 -6.928 -22.732 1.00 97.56 217 ARG A O 1
ATOM 1562 N N . VAL A 1 218 ? 0.331 -5.128 -21.781 1.00 97.94 218 VAL A N 1
ATOM 1563 C CA . VAL A 1 218 ? -1.046 -5.394 -22.238 1.00 97.94 218 VAL A CA 1
ATOM 1564 C C . VAL A 1 218 ? -1.406 -4.586 -23.486 1.00 97.94 218 VAL A C 1
ATOM 1566 O O . VAL A 1 218 ? -2.122 -5.081 -24.351 1.00 97.94 218 VAL A O 1
ATOM 1569 N N . THR A 1 219 ? -0.900 -3.357 -23.614 1.00 97.44 219 THR A N 1
ATOM 1570 C CA . THR A 1 219 ? -1.123 -2.507 -24.798 1.00 97.44 219 THR A CA 1
ATOM 1571 C C . THR A 1 219 ? 0.191 -2.204 -25.509 1.00 97.44 219 THR A C 1
ATOM 1573 O O . THR A 1 219 ? 1.218 -2.125 -24.837 1.00 97.44 219 THR A O 1
ATOM 1576 N N . PRO A 1 220 ? 0.188 -1.959 -26.831 1.00 95.62 220 PRO A N 1
ATOM 1577 C CA . PRO A 1 220 ? 1.359 -1.431 -27.525 1.00 95.62 220 PRO A CA 1
ATOM 1578 C C . PRO A 1 220 ? 1.868 -0.125 -26.904 1.00 95.62 220 PRO A C 1
ATOM 1580 O O . PRO A 1 220 ? 1.119 0.585 -26.229 1.00 95.62 220 PRO A O 1
ATOM 1583 N N . ASP A 1 221 ? 3.126 0.199 -27.193 1.00 94.56 221 ASP A N 1
ATOM 1584 C CA . ASP A 1 221 ? 3.721 1.488 -26.851 1.00 94.56 221 ASP A CA 1
ATOM 1585 C C . ASP A 1 221 ? 3.163 2.572 -27.792 1.00 94.56 221 ASP A C 1
ATOM 1587 O O . ASP A 1 221 ? 3.492 2.596 -28.982 1.00 94.56 221 ASP A O 1
ATOM 1591 N N . THR A 1 222 ? 2.315 3.462 -27.270 1.00 92.50 222 THR A N 1
ATOM 1592 C CA . THR A 1 222 ? 1.671 4.555 -28.032 1.00 92.50 222 THR A CA 1
ATOM 1593 C C . THR A 1 222 ? 2.272 5.913 -27.723 1.00 92.50 222 THR A C 1
ATOM 1595 O O . THR A 1 222 ? 2.421 6.220 -26.515 1.00 92.50 222 THR A O 1
#

Foldseek 3Di:
DADVHGPADDQDPPDPPSVVSVVVRCVVVVQVQAQPWPPVPDDFQFTWGAWHWADAPNDTDTDHTDPGTQGHDAQAKKWWWAASVGRIHIDGQADFARTHTAKTWGHHRTHTPDMDGPHDPDDDPVDFAEEEEEDAAAAAECRDRVNSSQQPGQEYEYEEEHPEAYEYEHDLWGKHKYADQYDDDYWYFYWHPQAPGDTADHRWIFIWTRPSHIIDTDDDTD

Radius of gyration: 21.77 Å; chains: 1; bounding box: 58×31×56 Å

Sequence (222 aa):
MASSTTNLDLIAQSQSSKEVTANALFDAGSPATLFGRRASLCSGLNWFYYGGVMMVDGVLTAIANNGAALVLSASTTNYIEATRAGVVSKNTVGFTGGSIPLYTVVTGASSVTSYTDNRAWVTPAYLPSNGSVAVTAADVDLTIPANADKTRCSYVTTTGALTANRNVIVPNSWQAVVFCNNSGAFTTTFKTAAGSGVVVAQGKRAVLVADGTNVVRVTPDT

Secondary structure (DSSP, 8-state):
---SS--S-PPPTT-TTHHHHHHHHHHHTGGGGTT-B-TTT-BTTEE-B--EEEEETTEEEEEPPPSS-EEPPTTSEEEEEE-TT--EEEESS-PPTTSEEEEEEEE-SSSEEEEEE---S---TTSPPEEEEE-SSS-EESSSGGGHHHHT-SEEEEEEE-SS-EEEE--SEEEEEEEEEEESSS-EEEE-SSS--EEEPTT-EEEEEEESSSEEE-S---

pLDDT: mean 94.88, std 5.74, range [60.34, 98.88]